Protein AF-A0AAP6CZP0-F1 (afdb_monomer)

Sequence (180 aa):
NKLAPKGRVEDIRLAMNGGLDTLRYSADLDELAMTQWELLPGFQHVQGSVAGDLKQAKAKVTVIDDVFPYGDVFQAPLNIKQGEVDIIWQQDEAGWRLWSDKVTAATPDLQVLGAFRLDFPKEQSPFLSFYAEADLYNAGETWRYLPTLALGQDLTDYLSTAIQGGKVNTAKLLWYGELG

Solvent-accessible surface area (backbone atoms only — not comparable to full-atom values): 9119 Å² total; per-residue (Å²): 138,78,92,66,73,48,61,47,78,40,80,74,44,79,48,66,69,95,45,75,93,51,32,35,42,33,34,33,36,38,55,29,26,31,68,57,48,88,85,42,51,14,39,56,46,35,30,35,39,39,40,36,44,89,46,39,35,41,33,42,41,39,37,56,66,38,57,31,38,30,64,77,42,24,81,41,61,46,57,34,53,34,36,41,34,49,38,40,38,41,49,60,95,63,29,37,37,38,34,23,89,46,36,40,41,31,38,95,37,36,38,38,45,28,32,40,36,41,39,38,43,66,100,50,57,38,34,39,40,36,41,34,40,29,37,26,73,34,34,44,55,47,45,46,76,41,48,31,77,81,62,35,65,72,56,41,53,49,51,41,64,69,40,72,56,52,68,41,84,62,46,78,47,77,46,79,46,68,79,104

Mean predicted aligned error: 3.47 Å

Secondary structure (DSSP, 8-state):
-----EEEEEEEEEE-SSSGGG-EEEEEEEEEEE--BTTBPPEEEEEEEEEEESSEEEEEEEEEEEEE--GGGBSS-EEEEEEEEEEEEEE-SSEEEEEEEEEEEE-SSEEEEEEEEEEEETTS--EEEEEEEEEES-GGGGGGG-BHHHH-HHHHHHHHHH--S--EEEEEEEEEEE--

Foldseek 3Di:
DDWDKDFDKAPWDWDDDPDLQRIKIKIWTFQIFTPADDQFWTKGGKTWMKIDGPFKIKIKIKGAFIWTHRDLQAPGTFTWRIKIWIKMKGDDPQFIKIWTPWIWTDGPFKTKIWIKIWTDGPPDFIWIWIKMWMKTPWQLCVLRVHRCLQCPDVRSVCSNVVRRTDIDHTDMDTDTGGPD

Nearest PDB structures (foldseek):
  6jsd-assembly1_B  TM=2.533E-01  e=1.049E+00  Corynebacterium glutamicum ATCC 13032
  7tt1-assembly1_A  TM=2.238E-01  e=5.181E+00  Escherichia coli
  5ldv-assembly1_A  TM=2.494E-01  e=5.181E+00  Campylobacter jejuni

Radius of gyration: 18.02 Å; Cα contacts (8 Å, |Δi|>4): 463; chains: 1; bounding box: 42×36×52 Å

pLDDT: mean 96.21, std 4.12, range [62.56, 98.81]

Structure (mmCIF, N/CA/C/O backbone):
data_AF-A0AAP6CZP0-F1
#
_entry.id   AF-A0AAP6CZP0-F1
#
loop_
_atom_site.group_PDB
_atom_site.id
_atom_site.type_symbol
_atom_site.label_atom_id
_atom_site.label_alt_id
_atom_site.label_comp_id
_atom_site.label_asym_id
_atom_site.label_entity_id
_atom_site.label_seq_id
_atom_site.pdbx_PDB_ins_code
_atom_site.Cartn_x
_atom_site.Cartn_y
_atom_site.Cartn_z
_atom_site.occupancy
_atom_site.B_iso_or_equiv
_atom_site.auth_seq_id
_atom_site.auth_comp_id
_atom_site.auth_asym_id
_atom_site.auth_atom_id
_atom_site.pdbx_PDB_model_num
ATOM 1 N N . ASN A 1 1 ? 18.518 -0.603 8.265 1.00 62.56 1 ASN A N 1
ATOM 2 C CA . ASN A 1 1 ? 17.987 -1.931 7.873 1.00 62.56 1 ASN A CA 1
ATOM 3 C C . ASN A 1 1 ? 18.138 -2.125 6.373 1.00 62.56 1 ASN A C 1
ATOM 5 O O . ASN A 1 1 ? 18.034 -1.141 5.655 1.00 62.56 1 ASN A O 1
ATOM 9 N N . LYS A 1 2 ? 18.444 -3.341 5.900 1.00 81.38 2 LYS A N 1
ATOM 10 C CA . LYS A 1 2 ? 18.493 -3.659 4.460 1.00 81.38 2 LYS A CA 1
ATOM 11 C C . LYS A 1 2 ? 17.184 -4.324 4.045 1.00 81.38 2 LYS A C 1
ATOM 13 O O . LYS A 1 2 ? 16.706 -5.195 4.765 1.00 81.38 2 LYS A O 1
ATOM 18 N N . LEU A 1 3 ? 16.658 -3.933 2.890 1.00 86.19 3 LEU A N 1
ATOM 19 C CA . LEU A 1 3 ? 15.522 -4.586 2.250 1.00 86.19 3 LEU A CA 1
ATOM 20 C C . LEU A 1 3 ? 15.894 -6.039 1.900 1.00 86.19 3 LEU A C 1
ATOM 22 O O . LEU A 1 3 ? 16.928 -6.274 1.272 1.00 86.19 3 LEU A O 1
ATOM 26 N N . ALA A 1 4 ? 15.090 -7.007 2.344 1.00 88.44 4 ALA A N 1
ATOM 27 C CA . ALA A 1 4 ? 15.376 -8.438 2.194 1.00 88.44 4 ALA A CA 1
ATOM 28 C C . ALA A 1 4 ? 14.098 -9.243 1.878 1.00 88.44 4 ALA A C 1
ATOM 30 O O . ALA A 1 4 ? 13.633 -10.008 2.729 1.00 88.44 4 ALA A O 1
ATOM 31 N N . PRO A 1 5 ? 13.507 -9.061 0.682 1.00 93.06 5 PRO A N 1
ATOM 32 C CA . PRO A 1 5 ? 12.342 -9.821 0.268 1.00 93.06 5 PRO A CA 1
ATOM 33 C C . PRO A 1 5 ? 12.727 -11.284 0.022 1.00 93.06 5 PRO A C 1
ATOM 35 O O . PRO A 1 5 ? 13.857 -11.603 -0.359 1.00 93.06 5 PRO A O 1
ATOM 38 N N . LYS A 1 6 ? 11.771 -12.175 0.244 1.00 96.44 6 LYS A N 1
ATOM 39 C CA . LYS A 1 6 ? 11.843 -13.610 -0.032 1.00 96.44 6 LYS A CA 1
ATOM 40 C C . LYS A 1 6 ? 10.592 -14.011 -0.803 1.00 96.44 6 LYS A C 1
ATOM 42 O O . LYS A 1 6 ? 9.625 -13.263 -0.807 1.00 96.44 6 LYS A O 1
ATOM 47 N N . GLY A 1 7 ? 10.626 -15.173 -1.436 1.00 96.38 7 GLY A N 1
ATOM 48 C CA . GLY A 1 7 ? 9.510 -15.709 -2.210 1.00 96.38 7 GLY A CA 1
ATOM 49 C C . GLY A 1 7 ? 10.005 -16.365 -3.487 1.00 96.38 7 GLY A C 1
ATOM 50 O O . GLY A 1 7 ? 11.210 -16.590 -3.655 1.00 96.38 7 GLY A O 1
ATOM 51 N N . ARG A 1 8 ? 9.073 -16.679 -4.379 1.00 97.88 8 ARG A N 1
ATOM 52 C CA . ARG A 1 8 ? 9.352 -17.230 -5.702 1.00 97.88 8 ARG A CA 1
ATOM 53 C C . ARG A 1 8 ? 9.080 -16.182 -6.771 1.00 97.88 8 ARG A C 1
ATOM 55 O O . ARG A 1 8 ? 8.158 -15.379 -6.663 1.00 97.88 8 ARG A O 1
ATOM 62 N N . VAL A 1 9 ? 9.917 -16.208 -7.800 1.00 97.56 9 VAL A N 1
ATOM 63 C CA . VAL A 1 9 ? 9.701 -15.458 -9.034 1.00 97.56 9 VAL A CA 1
ATOM 64 C C . VAL A 1 9 ? 9.567 -16.483 -10.146 1.00 97.56 9 VAL A C 1
ATOM 66 O O . VAL A 1 9 ? 10.466 -17.303 -10.345 1.00 97.56 9 VAL A O 1
ATOM 69 N N . GLU A 1 10 ? 8.443 -16.444 -10.841 1.00 97.88 10 GLU A N 1
ATOM 70 C CA . GLU A 1 10 ? 8.043 -17.413 -11.855 1.00 97.88 10 GLU A CA 1
ATOM 71 C C . GLU A 1 10 ? 7.729 -16.690 -13.173 1.00 97.88 10 GLU A C 1
ATOM 73 O O . GLU A 1 10 ? 7.682 -15.459 -13.229 1.00 97.88 10 GLU A O 1
ATOM 78 N N . ASP A 1 11 ? 7.615 -17.449 -14.266 1.00 97.81 11 ASP A N 1
ATOM 79 C CA . ASP A 1 11 ? 7.236 -16.938 -15.593 1.00 97.81 11 ASP A CA 1
ATOM 80 C C . ASP A 1 11 ? 7.990 -15.674 -16.058 1.00 97.81 11 ASP A C 1
ATOM 82 O O . ASP A 1 11 ? 7.453 -14.785 -16.729 1.00 97.81 11 ASP A O 1
ATOM 86 N N . ILE A 1 12 ? 9.286 -15.616 -15.739 1.00 98.25 12 ILE A N 1
ATOM 87 C CA . ILE A 1 12 ? 10.159 -14.492 -16.084 1.00 98.25 12 ILE A CA 1
ATOM 88 C C . ILE A 1 12 ? 10.344 -14.427 -17.602 1.00 98.25 12 ILE A C 1
ATOM 90 O O . ILE A 1 12 ? 10.864 -15.353 -18.229 1.00 98.25 12 ILE A O 1
ATOM 94 N N . ARG A 1 13 ? 9.979 -13.292 -18.198 1.00 98.44 13 ARG A N 1
ATOM 95 C CA . ARG A 1 13 ? 10.173 -12.999 -19.623 1.00 98.44 13 ARG A CA 1
ATOM 96 C C . ARG A 1 13 ? 10.948 -11.707 -19.775 1.00 98.44 13 ARG A C 1
ATOM 98 O O . ARG A 1 13 ? 10.621 -10.706 -19.146 1.00 98.44 13 ARG A O 1
ATOM 105 N N . LEU A 1 14 ? 11.946 -11.730 -20.651 1.00 97.50 14 LEU A N 1
ATOM 106 C CA . LEU A 1 14 ? 12.770 -10.577 -20.993 1.00 97.50 14 LEU A CA 1
ATOM 107 C C . LEU A 1 14 ? 12.858 -10.476 -22.514 1.00 97.50 14 LEU A C 1
ATOM 109 O O . LEU A 1 14 ? 13.150 -11.463 -23.187 1.00 97.50 14 LEU A O 1
ATOM 113 N N . ALA A 1 15 ? 12.621 -9.283 -23.048 1.00 97.69 15 ALA A N 1
ATOM 114 C CA . ALA A 1 15 ? 12.812 -8.977 -24.458 1.00 97.69 15 ALA A CA 1
ATOM 115 C C . ALA A 1 15 ? 13.586 -7.665 -24.589 1.00 97.69 15 ALA A C 1
ATOM 117 O O . ALA A 1 15 ? 13.273 -6.683 -23.923 1.00 97.69 15 ALA A O 1
ATOM 118 N N . MET A 1 16 ? 14.608 -7.653 -25.439 1.00 97.12 16 MET A N 1
ATOM 119 C CA . MET A 1 16 ? 15.461 -6.491 -25.673 1.00 97.12 16 MET A CA 1
ATOM 120 C C . MET A 1 16 ? 15.996 -6.557 -27.101 1.00 97.12 16 MET A C 1
ATOM 122 O O . MET A 1 16 ? 16.478 -7.604 -27.530 1.00 97.12 16 MET A O 1
ATOM 126 N N . ASN A 1 17 ? 15.929 -5.442 -27.823 1.00 94.12 17 ASN A N 1
ATOM 127 C CA . ASN A 1 17 ? 16.381 -5.324 -29.204 1.00 94.12 17 ASN A CA 1
ATOM 128 C C . ASN A 1 17 ? 17.443 -4.225 -29.301 1.00 94.12 17 ASN A C 1
ATOM 130 O O . ASN A 1 17 ? 17.136 -3.043 -29.430 1.00 94.12 17 ASN A O 1
ATOM 134 N N . GLY A 1 18 ? 18.713 -4.624 -29.249 1.00 92.25 18 GLY A N 1
ATOM 135 C CA . GLY A 1 18 ? 19.847 -3.703 -29.318 1.00 92.25 18 GLY A CA 1
ATOM 136 C C . GLY A 1 18 ? 20.237 -3.141 -27.951 1.00 92.25 18 GLY A C 1
ATOM 137 O O . GLY A 1 18 ? 21.233 -3.588 -27.389 1.00 92.25 18 GLY A O 1
ATOM 138 N N . GLY A 1 19 ? 19.476 -2.171 -27.432 1.00 93.19 19 GLY A N 1
ATOM 139 C CA . GLY A 1 19 ? 19.818 -1.403 -26.225 1.00 93.19 19 GLY A CA 1
ATOM 140 C C . GLY A 1 19 ? 18.861 -1.592 -25.043 1.00 93.19 19 GLY A C 1
ATOM 141 O O . GLY A 1 19 ? 17.721 -2.029 -25.210 1.00 93.19 19 GLY A O 1
ATOM 142 N N . LEU A 1 20 ? 19.327 -1.236 -23.836 1.00 93.50 20 LEU A N 1
ATOM 143 C CA . LEU A 1 20 ? 18.547 -1.309 -22.588 1.00 93.50 20 LEU A CA 1
ATOM 144 C C . LEU A 1 20 ? 17.262 -0.472 -22.634 1.00 93.50 20 LEU A C 1
ATOM 146 O O . LEU A 1 20 ? 16.269 -0.836 -22.016 1.00 93.50 20 LEU A O 1
ATOM 150 N N . ASP A 1 21 ? 17.254 0.617 -23.396 1.00 94.44 21 ASP A N 1
ATOM 151 C CA . ASP A 1 21 ? 16.090 1.470 -23.647 1.00 94.44 21 ASP A CA 1
ATOM 152 C C . ASP A 1 21 ? 14.911 0.722 -24.293 1.00 94.44 21 ASP A C 1
ATOM 154 O O . ASP A 1 21 ? 13.762 1.138 -24.148 1.00 94.44 21 ASP A O 1
ATOM 158 N N . THR A 1 22 ? 15.180 -0.413 -24.944 1.00 96.62 22 THR A N 1
ATOM 159 C CA . THR A 1 22 ? 14.163 -1.295 -25.537 1.00 96.62 22 THR A CA 1
ATOM 160 C C . THR A 1 22 ? 13.729 -2.444 -24.625 1.00 96.62 22 THR A C 1
ATOM 162 O O . THR A 1 22 ? 12.886 -3.247 -25.028 1.00 96.62 22 THR A O 1
ATOM 165 N N . LEU A 1 23 ? 14.293 -2.548 -23.413 1.00 97.69 23 LEU A N 1
ATOM 166 C CA . LEU A 1 23 ? 13.987 -3.627 -22.480 1.00 97.69 23 LEU A CA 1
ATOM 167 C C . LEU A 1 23 ? 12.488 -3.658 -22.167 1.00 97.69 23 LEU A C 1
ATOM 169 O O . LEU A 1 23 ? 11.879 -2.650 -21.804 1.00 97.69 23 LEU A O 1
ATOM 173 N N . ARG A 1 24 ? 11.915 -4.852 -22.274 1.00 98.31 24 ARG A N 1
ATOM 174 C CA . ARG A 1 24 ? 10.590 -5.223 -21.787 1.00 98.31 24 ARG A CA 1
ATOM 175 C C . ARG A 1 24 ? 10.736 -6.422 -20.871 1.00 98.31 24 ARG A C 1
ATOM 177 O O . ARG A 1 24 ? 11.500 -7.340 -21.177 1.00 98.31 24 ARG A O 1
ATOM 184 N N . TYR A 1 25 ? 9.989 -6.427 -19.778 1.00 98.44 25 TYR A N 1
ATOM 185 C CA . TYR A 1 25 ? 9.996 -7.528 -18.829 1.00 98.44 25 TYR A CA 1
ATOM 186 C C . TYR A 1 25 ? 8.594 -7.870 -18.345 1.00 98.44 25 TYR A C 1
ATOM 188 O O . TYR A 1 25 ? 7.705 -7.017 -18.307 1.00 98.44 25 TYR A O 1
ATOM 196 N N . SER A 1 26 ? 8.423 -9.123 -17.939 1.00 98.81 26 SER A N 1
ATOM 197 C CA . SER A 1 26 ? 7.333 -9.548 -17.071 1.00 98.81 26 SER A CA 1
ATOM 198 C C . SER A 1 26 ? 7.795 -10.661 -16.140 1.00 98.81 26 SER A C 1
ATOM 200 O O . SER A 1 26 ? 8.705 -11.411 -16.493 1.00 98.81 26 SER A O 1
ATOM 202 N N . ALA A 1 27 ? 7.166 -10.777 -14.981 1.00 98.62 27 ALA A N 1
ATOM 203 C CA . ALA A 1 27 ? 7.360 -11.883 -14.056 1.00 98.62 27 ALA A CA 1
ATOM 204 C C . ALA A 1 27 ? 6.128 -12.036 -13.164 1.00 98.62 27 ALA A C 1
ATOM 206 O O . ALA A 1 27 ? 5.458 -11.042 -12.864 1.00 98.62 27 ALA A O 1
ATOM 207 N N . ASP A 1 28 ? 5.899 -13.257 -12.705 1.00 98.62 28 ASP A N 1
ATOM 208 C CA . ASP A 1 28 ? 4.944 -13.562 -11.652 1.00 98.62 28 ASP A CA 1
ATOM 209 C C . ASP A 1 28 ? 5.689 -13.744 -10.327 1.00 98.62 28 ASP A C 1
ATOM 211 O O . ASP A 1 28 ? 6.853 -14.150 -10.277 1.00 98.62 28 ASP A O 1
ATOM 215 N N . LEU A 1 29 ? 5.034 -13.346 -9.246 1.00 97.94 29 LEU A N 1
ATOM 216 C CA . LEU A 1 29 ? 5.580 -13.293 -7.901 1.00 97.94 29 LEU A CA 1
ATOM 217 C C . LEU A 1 29 ? 4.666 -14.104 -6.996 1.00 97.94 29 LEU A C 1
ATOM 219 O O . LEU A 1 29 ? 3.465 -13.842 -6.943 1.00 97.94 29 LEU A O 1
ATOM 223 N N . ASP A 1 30 ? 5.238 -15.056 -6.275 1.00 97.69 30 ASP A N 1
ATOM 224 C CA . ASP A 1 30 ? 4.470 -16.001 -5.475 1.00 97.69 30 ASP A CA 1
ATOM 225 C C . ASP A 1 30 ? 5.090 -16.184 -4.089 1.00 97.69 30 ASP A C 1
ATOM 227 O O . ASP A 1 30 ? 6.318 -16.231 -3.947 1.00 97.69 30 ASP A O 1
ATOM 231 N N . GLU A 1 31 ? 4.239 -16.266 -3.064 1.00 96.56 31 GLU A N 1
ATOM 232 C CA . GLU A 1 31 ? 4.637 -16.334 -1.647 1.00 96.56 31 GLU A CA 1
ATOM 233 C C . GLU A 1 31 ? 5.713 -15.291 -1.282 1.00 96.56 31 GLU A C 1
ATOM 235 O O . GLU A 1 31 ? 6.743 -15.601 -0.669 1.00 96.56 31 GLU A O 1
ATOM 240 N N . LEU A 1 32 ? 5.523 -14.043 -1.726 1.00 97.38 32 LEU A N 1
ATOM 241 C CA . LEU A 1 32 ? 6.405 -12.954 -1.348 1.00 97.38 32 LEU A CA 1
ATOM 242 C C . LEU A 1 32 ? 6.259 -12.668 0.139 1.00 97.38 32 LEU A C 1
ATOM 244 O O . LEU A 1 32 ? 5.165 -12.414 0.641 1.00 97.38 32 LEU A O 1
ATOM 248 N N . ALA A 1 33 ? 7.405 -12.590 0.799 1.00 97.38 33 ALA A N 1
ATOM 249 C CA . ALA A 1 33 ? 7.531 -12.244 2.195 1.00 97.38 33 ALA A CA 1
ATOM 250 C C . ALA A 1 33 ? 8.582 -11.153 2.377 1.00 97.38 33 ALA A C 1
ATOM 252 O O . ALA A 1 33 ? 9.648 -11.164 1.757 1.00 97.38 33 ALA A O 1
ATOM 253 N N . MET A 1 34 ? 8.311 -10.226 3.281 1.00 96.19 34 MET A N 1
ATOM 254 C CA . MET A 1 34 ? 9.212 -9.139 3.617 1.00 96.19 34 MET A CA 1
ATOM 255 C C . MET A 1 34 ? 9.056 -8.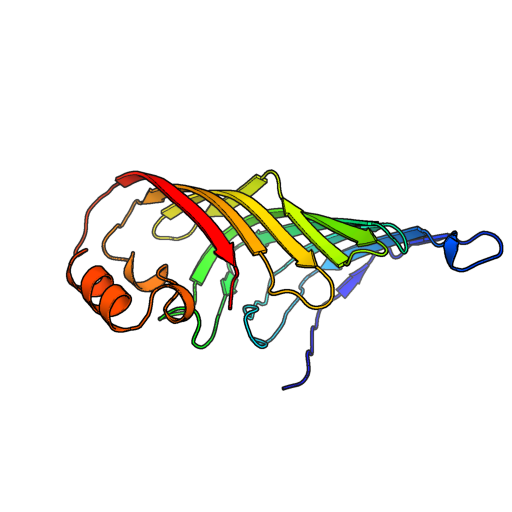793 5.092 1.00 96.19 34 MET A C 1
ATOM 257 O O . MET A 1 34 ? 7.954 -8.773 5.633 1.00 96.19 34 MET A O 1
ATOM 261 N N . THR A 1 35 ? 10.166 -8.517 5.768 1.00 95.25 35 THR A N 1
ATOM 262 C CA . THR A 1 35 ? 10.111 -7.868 7.081 1.00 95.25 35 THR A CA 1
ATOM 263 C C . THR A 1 35 ? 9.855 -6.382 6.891 1.00 95.25 35 THR A C 1
ATOM 265 O O . THR A 1 35 ? 10.385 -5.804 5.946 1.00 95.25 35 THR A O 1
ATOM 268 N N . GLN A 1 36 ? 9.129 -5.765 7.821 1.00 94.81 36 GLN A N 1
ATOM 269 C CA . GLN A 1 36 ? 8.892 -4.322 7.843 1.00 94.81 36 GLN A CA 1
ATOM 270 C C . GLN A 1 36 ? 10.172 -3.534 7.516 1.00 94.81 36 GLN A C 1
ATOM 272 O O . GLN A 1 36 ? 11.247 -3.808 8.065 1.00 94.81 36 GLN A O 1
ATOM 277 N N . TRP A 1 37 ? 10.058 -2.590 6.582 1.00 93.50 37 TRP A N 1
ATOM 278 C CA . TRP A 1 37 ? 11.174 -1.766 6.134 1.00 93.50 37 TRP A CA 1
ATOM 279 C C . TRP A 1 37 ? 10.732 -0.314 5.954 1.00 93.50 37 TRP A C 1
ATOM 281 O O . TRP A 1 37 ? 9.911 -0.008 5.095 1.00 93.50 37 TRP A O 1
ATOM 291 N N . GLU A 1 38 ? 11.304 0.577 6.766 1.00 90.94 38 GLU A N 1
ATOM 292 C CA . GLU A 1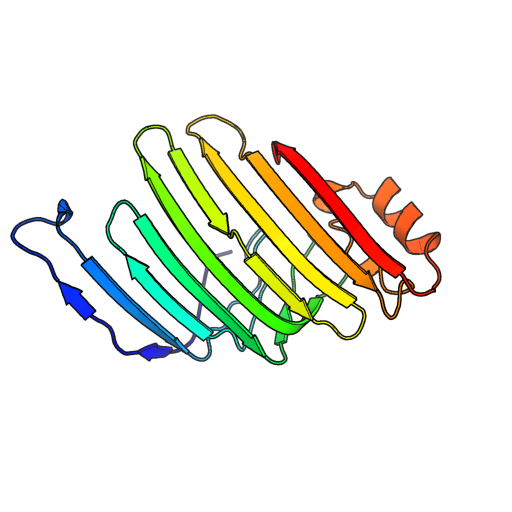 38 ? 11.006 2.017 6.771 1.00 90.94 38 GLU A CA 1
ATOM 293 C C . GLU A 1 38 ? 9.513 2.313 6.964 1.00 90.94 38 GLU A C 1
ATOM 295 O O . GLU A 1 38 ? 9.008 2.106 8.061 1.00 90.94 38 GLU A O 1
ATOM 300 N N . LEU A 1 39 ? 8.811 2.785 5.933 1.00 89.69 39 LEU A N 1
ATOM 301 C CA . LEU A 1 39 ? 7.365 3.041 5.970 1.00 89.69 39 LEU A CA 1
ATOM 302 C C . LEU A 1 39 ? 6.548 1.904 5.337 1.00 89.69 39 LEU A C 1
ATOM 304 O O . LEU A 1 39 ? 5.318 1.931 5.370 1.00 89.69 39 LEU A O 1
ATOM 308 N N . LEU A 1 40 ? 7.214 0.908 4.744 1.00 91.94 40 LEU A N 1
ATOM 309 C CA . LEU A 1 40 ? 6.561 -0.236 4.121 1.00 91.94 40 LEU A CA 1
ATOM 310 C C . LEU A 1 40 ? 6.286 -1.333 5.153 1.00 91.94 40 LEU A C 1
ATOM 312 O O . LEU A 1 40 ? 7.128 -1.595 6.028 1.00 91.94 40 LEU A O 1
ATOM 316 N N . PRO A 1 41 ? 5.127 -2.005 5.044 1.00 95.50 41 PRO A N 1
ATOM 317 C CA . PRO A 1 41 ? 4.791 -3.078 5.953 1.00 95.50 41 PRO A CA 1
ATOM 318 C C . PRO A 1 41 ? 5.662 -4.300 5.704 1.00 95.50 41 PRO A C 1
ATOM 320 O O . PRO A 1 41 ? 6.159 -4.525 4.600 1.00 95.50 41 PRO A O 1
ATOM 323 N N . GLY A 1 42 ? 5.796 -5.133 6.728 1.00 97.06 42 GLY A N 1
ATOM 324 C CA . GLY A 1 42 ? 6.086 -6.537 6.493 1.00 97.06 42 GLY A CA 1
ATOM 325 C C . GLY A 1 42 ? 4.856 -7.259 5.946 1.00 97.06 42 GLY A C 1
ATOM 326 O O . GLY A 1 42 ? 3.742 -6.760 6.048 1.00 97.06 42 GLY A O 1
ATOM 327 N N . PHE A 1 43 ? 5.066 -8.434 5.377 1.00 97.25 43 PHE A N 1
ATOM 328 C CA . PHE A 1 43 ? 4.024 -9.333 4.874 1.00 97.25 43 PHE A CA 1
ATOM 329 C C . PHE A 1 43 ? 4.645 -10.712 4.635 1.00 97.25 43 PHE A C 1
ATOM 331 O O . PHE A 1 43 ? 5.875 -10.822 4.614 1.00 97.25 43 PHE A O 1
ATOM 338 N N . GLN A 1 44 ? 3.845 -11.762 4.486 1.00 97.12 44 GLN A N 1
ATOM 339 C CA . GLN A 1 44 ? 4.329 -13.136 4.296 1.00 97.12 44 GLN A CA 1
ATOM 340 C C . GLN A 1 44 ? 3.721 -13.842 3.081 1.00 97.12 44 GLN A C 1
ATOM 342 O O . GLN A 1 44 ? 4.385 -14.702 2.509 1.00 97.12 44 GLN A O 1
ATOM 347 N N . HIS A 1 45 ? 2.499 -13.477 2.692 1.00 96.06 45 HIS A N 1
ATOM 348 C CA . HIS A 1 45 ? 1.684 -14.201 1.715 1.00 96.06 45 HIS A CA 1
ATOM 349 C C . HIS A 1 45 ? 1.174 -13.260 0.621 1.00 96.06 45 HIS A C 1
ATOM 351 O O . HIS A 1 45 ? -0.008 -13.234 0.268 1.00 96.06 45 HIS A O 1
ATOM 357 N N . VAL A 1 46 ? 2.081 -12.436 0.094 1.00 97.81 46 VAL A N 1
ATOM 358 C CA . VAL A 1 46 ? 1.776 -11.530 -1.014 1.00 97.81 46 VAL A CA 1
ATOM 359 C C . VAL A 1 46 ? 2.134 -12.201 -2.330 1.00 97.81 46 VAL A C 1
ATOM 361 O O . VAL A 1 46 ? 3.217 -12.747 -2.498 1.00 97.81 46 VAL A O 1
ATOM 364 N N . GLN A 1 47 ? 1.242 -12.109 -3.302 1.00 98.38 47 GLN A N 1
ATOM 365 C CA . GLN A 1 47 ? 1.467 -12.634 -4.644 1.00 98.38 47 GLN A CA 1
ATOM 366 C C . GLN A 1 47 ? 1.082 -11.579 -5.679 1.00 98.38 47 GLN A C 1
ATOM 368 O O . GLN A 1 47 ? 0.353 -10.625 -5.385 1.00 98.38 47 GLN A O 1
ATOM 373 N N . GLY A 1 48 ? 1.556 -11.733 -6.906 1.00 98.06 48 GLY A N 1
ATOM 374 C CA . GLY A 1 48 ? 1.282 -10.749 -7.932 1.00 98.06 48 GLY A CA 1
ATOM 375 C C . GLY A 1 48 ? 1.951 -11.019 -9.262 1.00 98.06 48 GLY A C 1
ATOM 376 O O . GLY A 1 48 ? 2.569 -12.050 -9.485 1.00 98.06 48 GLY A O 1
ATOM 377 N N . SER A 1 49 ? 1.833 -10.042 -10.146 1.00 98.69 49 SER A N 1
ATOM 378 C CA . SER A 1 49 ? 2.526 -10.020 -11.430 1.00 98.69 49 SER A CA 1
ATOM 379 C C . SER A 1 49 ? 3.068 -8.625 -11.666 1.00 98.69 49 SER A C 1
ATOM 381 O O . SER A 1 49 ? 2.471 -7.641 -11.224 1.00 98.69 49 SER A O 1
ATOM 383 N N . VAL A 1 50 ? 4.180 -8.525 -12.378 1.00 98.56 50 VAL A N 1
ATOM 384 C CA . VAL A 1 50 ? 4.753 -7.253 -12.808 1.00 98.56 50 VAL A CA 1
ATOM 385 C C . VAL A 1 50 ? 5.077 -7.326 -14.290 1.00 98.56 50 VAL A C 1
ATOM 387 O O . VAL A 1 50 ? 5.574 -8.338 -14.775 1.00 98.56 50 VAL A O 1
ATOM 390 N N . ALA A 1 51 ? 4.794 -6.257 -15.027 1.00 98.81 51 ALA A N 1
ATOM 391 C CA . ALA A 1 51 ? 5.203 -6.125 -16.418 1.00 98.81 51 ALA A CA 1
ATOM 392 C C . ALA A 1 51 ? 5.489 -4.667 -16.761 1.00 98.81 51 ALA A C 1
ATOM 394 O O . ALA A 1 51 ? 4.757 -3.771 -16.337 1.00 98.81 51 ALA A O 1
ATOM 395 N N . GLY A 1 52 ? 6.525 -4.419 -17.553 1.00 98.44 52 GLY A N 1
ATOM 396 C CA . GLY A 1 52 ? 6.925 -3.055 -17.852 1.00 98.44 52 GLY A CA 1
ATOM 397 C C . GLY A 1 52 ? 8.172 -2.927 -18.704 1.00 98.44 52 GLY A C 1
ATOM 398 O O . GLY A 1 52 ? 8.617 -3.859 -19.379 1.00 98.44 52 GLY A O 1
ATOM 399 N N . ASP A 1 53 ? 8.714 -1.723 -18.656 1.00 97.88 53 ASP A N 1
ATOM 400 C CA . ASP A 1 53 ? 9.973 -1.313 -19.239 1.00 97.88 53 ASP A CA 1
ATOM 401 C C . ASP A 1 53 ? 10.745 -0.396 -18.283 1.00 97.88 53 ASP A C 1
ATOM 403 O O . ASP A 1 53 ? 10.440 -0.311 -17.091 1.00 97.88 53 ASP A O 1
ATOM 407 N N . LEU A 1 54 ? 11.786 0.267 -18.790 1.00 95.94 54 LEU A N 1
ATOM 408 C CA . LEU A 1 54 ? 12.597 1.170 -17.979 1.00 95.94 54 LEU A CA 1
ATOM 409 C C . LEU A 1 54 ? 11.863 2.437 -17.523 1.00 95.94 54 LEU A C 1
ATOM 411 O O . LEU A 1 54 ? 12.329 3.071 -16.587 1.00 95.94 54 LEU A O 1
ATOM 415 N N . LYS A 1 55 ? 10.772 2.851 -18.167 1.00 97.19 55 LYS A N 1
ATOM 416 C CA . LYS A 1 55 ? 10.059 4.104 -17.872 1.00 97.19 55 LYS A CA 1
ATOM 417 C C . LYS A 1 55 ? 8.721 3.879 -17.182 1.00 97.19 55 LYS A C 1
ATOM 419 O O . LYS A 1 55 ? 8.258 4.779 -16.486 1.00 97.19 55 LYS A O 1
ATOM 424 N N . GLN A 1 56 ? 8.097 2.723 -17.380 1.00 98.25 56 GLN A N 1
ATOM 425 C CA . GLN A 1 56 ? 6.782 2.417 -16.839 1.00 98.25 56 GLN A CA 1
ATOM 426 C C . GLN A 1 56 ? 6.640 0.933 -16.508 1.00 98.25 56 GLN A C 1
ATOM 428 O O . GLN A 1 56 ? 7.070 0.066 -17.266 1.00 98.25 56 GLN A O 1
ATOM 433 N N . ALA A 1 57 ? 5.956 0.636 -15.409 1.00 98.56 57 ALA A N 1
ATOM 434 C CA . ALA A 1 57 ? 5.582 -0.717 -15.032 1.00 98.56 57 ALA A CA 1
ATOM 435 C C . ALA A 1 57 ? 4.151 -0.749 -14.502 1.00 98.56 57 ALA A C 1
ATOM 437 O O . ALA A 1 57 ? 3.686 0.212 -13.889 1.00 98.56 57 ALA A O 1
ATOM 438 N N . LYS A 1 58 ? 3.467 -1.872 -14.709 1.00 98.62 58 LYS A N 1
ATOM 439 C CA . LYS A 1 58 ? 2.264 -2.225 -13.963 1.00 98.62 58 LYS A CA 1
ATOM 440 C C . LYS A 1 58 ? 2.585 -3.393 -13.044 1.00 98.62 58 LYS A C 1
ATOM 442 O O . LYS A 1 58 ? 3.268 -4.329 -13.463 1.00 98.62 58 LYS A O 1
ATOM 447 N N . ALA A 1 59 ? 2.045 -3.363 -11.840 1.00 98.50 59 ALA A N 1
ATOM 448 C CA . ALA A 1 59 ? 2.042 -4.490 -10.933 1.00 98.50 59 ALA A CA 1
ATOM 449 C C . ALA A 1 59 ? 0.607 -4.773 -10.500 1.00 98.50 59 ALA A C 1
ATOM 451 O O . ALA A 1 59 ? -0.113 -3.854 -10.124 1.00 98.50 59 ALA A O 1
ATOM 452 N N . LYS A 1 60 ? 0.201 -6.036 -10.542 1.00 98.50 60 LYS A N 1
ATOM 453 C CA . LYS A 1 60 ? -1.000 -6.499 -9.852 1.00 98.50 60 LYS A CA 1
ATOM 454 C C . LYS A 1 60 ? -0.552 -7.204 -8.590 1.00 98.50 60 LYS A C 1
ATOM 456 O O . LYS A 1 60 ? 0.277 -8.103 -8.683 1.00 98.50 60 LYS A O 1
ATOM 461 N N . VAL A 1 61 ? -1.095 -6.817 -7.446 1.00 98.25 61 VAL A N 1
ATOM 462 C CA . VAL A 1 61 ? -0.763 -7.408 -6.150 1.00 98.25 61 VAL A CA 1
ATOM 463 C C . VAL A 1 61 ? -2.043 -7.887 -5.491 1.00 98.25 61 VAL A C 1
ATOM 465 O O . VAL A 1 61 ? -3.039 -7.165 -5.448 1.00 98.25 61 VAL A O 1
ATOM 468 N N . THR A 1 62 ? -2.009 -9.105 -4.970 1.00 98.50 62 THR A N 1
ATOM 469 C CA . THR A 1 62 ? -3.098 -9.694 -4.198 1.00 98.50 62 THR A CA 1
ATOM 470 C C . THR A 1 62 ? -2.562 -10.301 -2.916 1.00 98.50 62 THR A C 1
ATOM 472 O O . THR A 1 62 ? -1.440 -10.804 -2.876 1.00 98.50 62 THR A O 1
ATOM 475 N N . VAL A 1 63 ? -3.390 -10.280 -1.883 1.00 98.19 63 VAL A N 1
ATOM 476 C CA . VAL A 1 63 ? -3.106 -10.891 -0.587 1.00 98.19 63 VAL A CA 1
ATOM 477 C C . VAL A 1 63 ? -4.369 -11.566 -0.076 1.00 98.19 63 VAL A C 1
ATOM 479 O O . VAL A 1 63 ? -5.472 -11.036 -0.240 1.00 98.19 63 VAL A O 1
ATOM 482 N N . ILE A 1 64 ? -4.208 -12.740 0.523 1.00 97.88 64 ILE A N 1
ATOM 483 C CA . ILE A 1 64 ? -5.270 -13.489 1.190 1.00 97.88 64 ILE A CA 1
ATOM 484 C C . ILE A 1 64 ? -4.718 -13.901 2.548 1.00 97.88 64 ILE A C 1
ATOM 486 O O . ILE A 1 64 ? -3.683 -14.553 2.596 1.00 97.88 64 ILE A O 1
ATOM 490 N N . ASP A 1 65 ? -5.424 -13.524 3.611 1.00 97.94 65 ASP A N 1
ATOM 491 C CA . ASP A 1 65 ? -5.120 -13.895 4.998 1.00 97.94 65 ASP A CA 1
ATOM 492 C C . ASP A 1 65 ? -3.652 -13.658 5.413 1.00 97.94 65 ASP A C 1
ATOM 494 O O . ASP A 1 65 ? -2.858 -14.584 5.562 1.00 97.94 65 ASP A O 1
ATOM 498 N N . ASP A 1 66 ? -3.285 -12.389 5.602 1.00 98.19 66 ASP A N 1
ATOM 499 C CA . ASP A 1 66 ? -1.937 -11.988 6.019 1.00 98.19 66 ASP A CA 1
ATOM 500 C C . ASP A 1 66 ? -1.985 -10.881 7.085 1.00 98.19 66 ASP A C 1
ATOM 502 O O . ASP A 1 66 ? -2.993 -10.195 7.280 1.00 98.19 66 ASP A O 1
ATOM 506 N N . VAL A 1 67 ? -0.872 -10.690 7.785 1.00 98.06 67 VAL A N 1
ATOM 507 C CA . VAL A 1 67 ? -0.704 -9.669 8.816 1.00 98.06 67 VAL A CA 1
ATOM 508 C C . VAL A 1 67 ? 0.401 -8.722 8.390 1.00 98.06 67 VAL A C 1
ATOM 510 O O . VAL A 1 67 ? 1.543 -9.129 8.195 1.00 98.06 67 VAL A O 1
ATOM 513 N N . PHE A 1 68 ? 0.065 -7.439 8.277 1.00 97.88 68 PHE A N 1
ATOM 514 C CA . PHE A 1 68 ? 0.974 -6.406 7.800 1.00 97.88 68 PHE A CA 1
ATOM 515 C C . PHE A 1 68 ? 1.519 -5.586 8.981 1.00 97.88 68 PHE A C 1
ATOM 517 O O . PHE A 1 68 ? 0.866 -4.633 9.422 1.00 97.88 68 PHE A O 1
ATOM 524 N N . PRO A 1 69 ? 2.690 -5.932 9.554 1.00 97.12 69 PRO A N 1
ATOM 525 C CA . PRO A 1 69 ? 3.341 -5.110 10.564 1.00 97.12 69 PRO A CA 1
ATOM 526 C C . PRO A 1 69 ? 3.948 -3.860 9.923 1.00 97.12 69 PRO A C 1
ATOM 528 O O . PRO A 1 69 ? 4.863 -3.952 9.111 1.00 97.12 69 PRO A O 1
ATOM 531 N N . TYR A 1 70 ? 3.477 -2.688 10.331 1.00 95.06 70 TYR A N 1
ATOM 532 C CA . TYR A 1 70 ? 3.913 -1.391 9.804 1.00 95.06 70 TYR A CA 1
ATOM 533 C C . TYR A 1 70 ? 4.916 -0.649 10.705 1.00 95.06 70 TYR A C 1
ATOM 535 O O . TYR A 1 70 ? 5.274 0.494 10.427 1.00 95.06 70 TYR A O 1
ATOM 543 N N . GLY A 1 71 ? 5.381 -1.286 11.783 1.00 92.25 71 GLY A N 1
ATOM 544 C CA . GLY A 1 71 ? 6.252 -0.633 12.760 1.00 92.25 71 GLY A CA 1
ATOM 545 C C . GLY A 1 71 ? 5.528 0.543 13.408 1.00 92.25 71 GLY A C 1
ATOM 546 O O . GLY A 1 71 ? 4.373 0.407 13.794 1.00 92.25 71 GLY A O 1
ATOM 547 N N . ASP A 1 72 ? 6.186 1.697 13.460 1.00 91.69 72 ASP A N 1
ATOM 548 C CA . ASP A 1 72 ? 5.675 2.883 14.157 1.00 91.69 72 ASP A CA 1
ATOM 549 C C . ASP A 1 72 ? 4.638 3.685 13.345 1.00 91.69 72 ASP A C 1
ATOM 551 O O . ASP A 1 72 ? 4.109 4.682 13.834 1.00 91.69 72 ASP A O 1
ATOM 555 N N . VAL A 1 73 ? 4.320 3.274 12.105 1.00 93.81 73 VAL A N 1
ATOM 556 C CA . VAL A 1 73 ? 3.298 3.961 11.289 1.00 93.81 73 VAL A CA 1
ATOM 557 C C . VAL A 1 73 ? 1.897 3.751 11.869 1.00 93.81 73 VAL A C 1
ATOM 559 O O . VAL A 1 73 ? 1.110 4.690 11.872 1.00 93.81 73 VAL A O 1
ATOM 562 N N . PHE A 1 74 ? 1.589 2.553 12.377 1.00 96.19 74 PHE A N 1
ATOM 563 C CA . PHE A 1 74 ? 0.296 2.215 12.983 1.00 96.19 74 PHE A CA 1
ATOM 564 C C . PHE A 1 74 ? 0.495 1.609 14.370 1.00 96.19 74 PHE A C 1
ATOM 566 O O . PHE A 1 74 ? 1.485 0.935 14.633 1.00 96.19 74 PHE A O 1
ATOM 573 N N . GLN A 1 75 ? -0.491 1.780 15.249 1.00 95.69 75 GLN A N 1
ATOM 574 C CA . GLN A 1 75 ? -0.424 1.295 16.634 1.00 95.69 75 GLN A CA 1
ATOM 575 C C . GLN A 1 75 ? -0.401 -0.240 16.762 1.00 95.69 75 GLN A C 1
ATOM 577 O O . GLN A 1 75 ? -0.021 -0.772 17.804 1.00 95.69 75 GLN A O 1
ATOM 582 N N . ALA A 1 76 ? -0.824 -0.966 15.725 1.00 97.00 76 ALA A N 1
ATOM 583 C CA . ALA A 1 76 ? -0.755 -2.420 15.663 1.00 97.00 76 ALA A CA 1
ATOM 584 C C . ALA A 1 76 ? -0.673 -2.909 14.206 1.00 97.00 76 ALA A C 1
ATOM 586 O O . ALA A 1 76 ? -1.050 -2.175 13.290 1.00 97.00 76 ALA A O 1
ATOM 587 N N . PRO A 1 77 ? -0.231 -4.160 13.970 1.00 97.38 77 PRO A N 1
ATOM 588 C CA . PRO A 1 77 ? -0.290 -4.763 12.644 1.00 97.38 77 PRO A CA 1
ATOM 589 C C . PRO A 1 77 ? -1.713 -4.773 12.075 1.00 97.38 77 PRO A C 1
ATOM 591 O O . PRO A 1 77 ? -2.697 -4.940 12.813 1.00 97.38 77 PRO A O 1
ATOM 594 N N . LEU A 1 78 ? -1.810 -4.617 10.755 1.00 97.88 78 LEU A N 1
ATOM 595 C CA . LEU A 1 78 ? -3.079 -4.647 10.035 1.00 97.88 78 LEU A CA 1
ATOM 596 C C . LEU A 1 78 ? -3.385 -6.083 9.607 1.00 97.88 78 LEU A C 1
ATOM 598 O O . LEU A 1 78 ? -2.592 -6.701 8.903 1.00 97.88 78 LEU A O 1
ATOM 602 N N . ASN A 1 79 ? -4.533 -6.611 10.028 1.00 97.69 79 ASN A N 1
ATOM 603 C CA . ASN A 1 79 ? -4.971 -7.955 9.653 1.00 97.69 79 ASN A CA 1
ATOM 604 C C . ASN A 1 79 ? -5.744 -7.882 8.334 1.00 97.69 79 ASN A C 1
ATOM 606 O O . ASN A 1 79 ? -6.845 -7.329 8.295 1.00 97.69 79 ASN A O 1
ATOM 610 N N . ILE A 1 80 ? -5.189 -8.441 7.266 1.00 98.31 80 ILE A N 1
ATOM 611 C CA . ILE A 1 80 ? -5.767 -8.396 5.927 1.00 98.31 80 ILE A CA 1
ATOM 612 C C . ILE A 1 80 ? -6.389 -9.753 5.613 1.00 98.31 80 ILE A C 1
ATOM 614 O O . ILE A 1 80 ? -5.688 -10.745 5.469 1.00 98.31 80 ILE A O 1
ATOM 618 N N . LYS A 1 81 ? -7.714 -9.804 5.462 1.00 98.38 81 LYS A N 1
ATOM 619 C CA . LYS A 1 81 ? -8.404 -11.012 4.979 1.00 98.38 81 LYS A CA 1
ATOM 620 C C . LYS A 1 81 ? -8.244 -11.169 3.477 1.00 98.38 81 LYS A C 1
ATOM 622 O O . LYS A 1 81 ? -8.027 -12.270 2.985 1.00 98.38 81 LYS A O 1
ATOM 627 N N . GLN A 1 82 ? -8.387 -10.063 2.757 1.00 98.50 82 GLN A N 1
ATOM 628 C CA . GLN A 1 82 ? -8.229 -10.017 1.314 1.00 98.50 82 GLN A CA 1
ATOM 629 C C . GLN A 1 82 ? -7.809 -8.614 0.897 1.00 98.50 82 GLN A C 1
ATOM 631 O O . GLN A 1 82 ? -8.357 -7.633 1.397 1.00 98.50 82 GLN A O 1
ATOM 636 N N . GLY A 1 83 ? -6.870 -8.513 -0.033 1.00 98.38 83 GLY A N 1
ATOM 637 C CA . GLY A 1 83 ? -6.461 -7.251 -0.629 1.00 98.38 83 GLY A CA 1
ATOM 638 C C . GLY A 1 83 ? -6.138 -7.426 -2.104 1.00 98.38 83 GLY A C 1
ATOM 639 O O . GLY A 1 83 ? -5.625 -8.466 -2.513 1.00 98.38 83 GLY A O 1
ATOM 640 N N . GLU A 1 84 ? -6.447 -6.408 -2.897 1.00 98.56 84 GLU A N 1
ATOM 641 C CA . GLU A 1 84 ? -6.106 -6.341 -4.315 1.00 98.56 84 GLU A CA 1
ATOM 642 C C . GLU A 1 84 ? -5.778 -4.898 -4.688 1.00 98.56 84 GLU A C 1
ATOM 644 O O . GLU A 1 84 ? -6.494 -3.962 -4.312 1.00 98.56 84 GLU A O 1
ATOM 649 N N . VAL A 1 85 ? -4.687 -4.726 -5.429 1.00 98.12 85 VAL A N 1
ATOM 650 C CA . VAL A 1 85 ? -4.286 -3.439 -5.983 1.00 98.12 85 VAL A CA 1
ATOM 651 C C . VAL A 1 85 ? -3.608 -3.625 -7.336 1.00 98.12 85 VAL A C 1
ATOM 653 O O . VAL A 1 85 ? -2.690 -4.433 -7.484 1.00 98.12 85 VAL A O 1
ATOM 656 N N . ASP A 1 86 ? -4.039 -2.826 -8.308 1.00 98.06 86 ASP A N 1
ATOM 657 C CA . ASP A 1 86 ? -3.312 -2.609 -9.555 1.00 98.06 86 ASP A CA 1
ATOM 658 C C . ASP A 1 86 ? -2.519 -1.305 -9.426 1.00 98.06 86 ASP A C 1
ATOM 660 O O . ASP A 1 86 ? -3.095 -0.222 -9.307 1.00 98.06 86 ASP A O 1
ATOM 664 N N . ILE A 1 87 ? -1.194 -1.409 -9.411 1.00 98.44 87 ILE A N 1
ATOM 665 C CA . ILE A 1 87 ? -0.260 -0.294 -9.263 1.00 98.44 87 ILE A CA 1
ATOM 666 C C . ILE A 1 87 ? 0.347 0.010 -10.623 1.00 98.44 87 ILE A C 1
ATOM 668 O O . ILE A 1 87 ? 0.864 -0.880 -11.298 1.00 98.44 87 ILE A O 1
ATOM 672 N N . ILE A 1 88 ? 0.353 1.279 -11.004 1.00 98.75 88 ILE A N 1
ATOM 673 C CA . ILE A 1 88 ? 1.133 1.772 -12.132 1.00 98.75 88 ILE A CA 1
ATOM 674 C C . ILE A 1 88 ? 2.261 2.622 -11.569 1.00 98.75 88 ILE A C 1
ATOM 676 O O . ILE A 1 88 ? 2.025 3.527 -10.774 1.00 98.75 88 ILE A O 1
ATOM 680 N N . TRP A 1 89 ? 3.485 2.329 -11.986 1.00 98.62 89 TRP A N 1
ATOM 681 C CA . TRP A 1 89 ? 4.665 3.135 -11.714 1.00 98.62 89 TRP A CA 1
ATOM 682 C C . TRP A 1 89 ? 5.169 3.750 -13.015 1.00 98.62 89 TRP A C 1
ATOM 684 O O . TRP A 1 89 ? 5.176 3.089 -14.055 1.00 98.62 89 TRP A O 1
ATOM 694 N N . GLN A 1 90 ? 5.594 5.007 -12.956 1.00 98.56 90 GLN A N 1
ATOM 695 C CA . GLN A 1 90 ? 6.176 5.721 -14.086 1.00 98.56 90 GLN A CA 1
ATOM 696 C C . GLN A 1 90 ? 7.296 6.644 -13.607 1.00 98.56 90 GLN A C 1
ATOM 698 O O . GLN A 1 90 ? 7.175 7.262 -12.549 1.00 98.56 90 GLN A O 1
ATOM 703 N N . GLN A 1 91 ? 8.349 6.782 -14.410 1.00 98.06 91 GLN A N 1
ATOM 704 C CA . GLN A 1 91 ? 9.413 7.758 -14.189 1.00 98.06 91 GLN A CA 1
ATOM 705 C C . GLN A 1 91 ? 9.739 8.573 -15.441 1.00 98.06 91 GLN A C 1
ATOM 707 O O . GLN A 1 91 ? 9.639 8.089 -16.573 1.00 98.06 91 GLN A O 1
ATOM 712 N N . ASP A 1 92 ? 10.171 9.807 -15.215 1.00 95.94 92 ASP A N 1
ATOM 713 C CA . ASP A 1 92 ? 10.644 10.734 -16.233 1.00 95.94 92 ASP A CA 1
ATOM 714 C C . ASP A 1 92 ? 11.734 11.674 -15.676 1.00 95.94 92 ASP A C 1
ATOM 716 O O . ASP A 1 92 ? 12.358 11.424 -14.641 1.00 95.94 92 ASP A O 1
ATOM 720 N N . GLU A 1 93 ? 12.032 12.747 -16.408 1.00 95.69 93 GLU A N 1
ATOM 721 C CA . GLU A 1 93 ? 13.057 13.712 -16.016 1.00 95.69 93 GLU A CA 1
ATOM 722 C C . GLU A 1 93 ? 12.676 14.537 -14.780 1.00 95.69 93 GLU A C 1
ATOM 724 O O . GLU A 1 93 ? 13.583 14.993 -14.078 1.00 95.69 93 GLU A O 1
ATOM 729 N N . ALA A 1 94 ? 11.383 14.700 -14.488 1.00 94.56 94 ALA A N 1
ATOM 730 C CA . ALA A 1 94 ? 10.869 15.494 -13.376 1.00 94.56 94 ALA A CA 1
ATOM 731 C C . ALA A 1 94 ? 10.784 14.695 -12.065 1.00 94.56 94 ALA A C 1
ATOM 733 O O . ALA A 1 94 ? 10.788 15.287 -10.986 1.00 94.56 94 ALA A O 1
ATOM 734 N N . GLY A 1 95 ? 10.755 13.363 -12.139 1.00 97.56 95 GLY A N 1
ATOM 735 C CA . GLY A 1 95 ? 10.719 12.485 -10.976 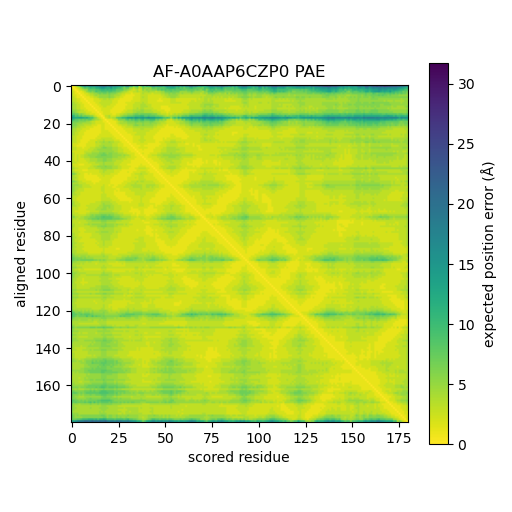1.00 97.56 95 GLY A CA 1
ATOM 736 C C . GLY A 1 95 ? 10.093 11.138 -11.299 1.00 97.56 95 GLY A C 1
ATOM 737 O O . GLY A 1 95 ? 10.156 10.649 -12.427 1.00 97.56 95 GLY A O 1
ATOM 738 N N . TRP A 1 96 ? 9.479 10.526 -10.296 1.00 98.00 96 TRP A N 1
ATOM 739 C CA . TRP A 1 96 ? 8.712 9.304 -10.486 1.00 98.00 96 TRP A CA 1
ATOM 740 C C . TRP A 1 96 ? 7.404 9.368 -9.720 1.00 98.00 96 TRP A C 1
ATOM 742 O O . TRP A 1 96 ? 7.221 10.176 -8.814 1.00 98.00 96 TRP A O 1
ATOM 752 N N . ARG A 1 97 ? 6.465 8.517 -10.105 1.00 98.31 97 ARG A N 1
ATOM 753 C CA . ARG A 1 97 ? 5.174 8.411 -9.442 1.00 98.31 97 ARG A CA 1
ATOM 754 C C . ARG A 1 97 ? 4.688 6.982 -9.435 1.00 98.31 97 ARG A C 1
ATOM 756 O O . ARG A 1 97 ? 5.024 6.197 -10.322 1.00 98.31 97 ARG A O 1
ATOM 763 N N . LEU A 1 98 ? 3.840 6.683 -8.466 1.00 97.88 98 LEU A N 1
ATOM 764 C CA . LEU A 1 98 ? 3.056 5.463 -8.448 1.00 97.88 98 LEU A CA 1
ATOM 765 C C . LEU A 1 98 ? 1.591 5.785 -8.154 1.00 97.88 98 LEU A C 1
ATOM 767 O O . LEU A 1 98 ? 1.295 6.712 -7.402 1.00 97.88 98 LEU A O 1
ATOM 771 N N . TRP A 1 99 ? 0.657 5.073 -8.768 1.00 98.69 99 TRP A N 1
ATOM 772 C CA . TRP A 1 99 ? -0.764 5.284 -8.512 1.00 98.69 99 TRP A CA 1
ATOM 773 C C . TRP A 1 99 ? -1.569 4.013 -8.715 1.00 98.69 99 TRP A C 1
ATOM 775 O O . TRP A 1 99 ? -1.127 3.069 -9.370 1.00 98.69 99 TRP A O 1
ATOM 785 N N . SER A 1 100 ? -2.765 4.021 -8.149 1.00 98.56 100 SER A N 1
ATOM 786 C CA . SER A 1 100 ? -3.782 3.016 -8.372 1.00 98.56 100 SER A CA 1
ATOM 787 C C . SER A 1 100 ? -5.139 3.692 -8.462 1.00 98.56 100 SER A C 1
ATOM 789 O O . SER A 1 100 ? -5.520 4.451 -7.569 1.00 98.56 100 SER A O 1
ATOM 791 N N . ASP A 1 101 ? -5.880 3.381 -9.521 1.00 97.38 101 ASP A N 1
ATOM 792 C CA . ASP A 1 101 ? -7.266 3.827 -9.679 1.00 97.38 101 ASP A CA 1
ATOM 793 C C . ASP A 1 101 ? -8.237 2.975 -8.844 1.00 97.38 101 ASP A C 1
ATOM 795 O O . ASP A 1 101 ? -9.411 3.323 -8.708 1.00 97.38 101 ASP A O 1
ATOM 799 N N . LYS A 1 102 ? -7.758 1.847 -8.293 1.00 97.25 102 LYS A N 1
ATOM 800 C CA . LYS A 1 102 ? -8.547 0.948 -7.457 1.00 97.25 102 LYS A CA 1
ATOM 801 C C . LYS A 1 102 ? -7.675 0.111 -6.518 1.00 97.25 102 LYS A C 1
ATOM 803 O O . LYS A 1 102 ? -6.944 -0.783 -6.938 1.00 97.25 102 LYS A O 1
ATOM 808 N N . VAL A 1 103 ? -7.884 0.329 -5.230 1.00 98.00 103 VAL A N 1
ATOM 809 C CA . VAL A 1 103 ? -7.429 -0.505 -4.122 1.00 98.00 103 VAL A CA 1
ATOM 810 C C . VAL A 1 103 ? -8.659 -1.075 -3.440 1.00 98.00 103 VAL A C 1
ATOM 812 O O . VAL A 1 103 ? -9.584 -0.328 -3.121 1.00 98.00 103 VAL A O 1
ATOM 815 N N . THR A 1 104 ? -8.667 -2.375 -3.176 1.00 98.44 104 THR A N 1
ATOM 816 C CA . THR A 1 104 ? -9.656 -2.993 -2.289 1.00 98.44 104 THR A CA 1
ATOM 817 C C . THR A 1 104 ? -8.958 -3.734 -1.171 1.00 98.44 104 THR A C 1
ATOM 819 O O . THR A 1 104 ? -8.001 -4.462 -1.428 1.00 98.44 104 THR A O 1
ATOM 822 N N . ALA A 1 105 ? -9.453 -3.584 0.052 1.00 98.06 105 ALA A N 1
ATOM 823 C CA . ALA A 1 105 ? -8.985 -4.346 1.199 1.00 98.06 105 ALA A CA 1
ATOM 824 C C . ALA A 1 105 ? -10.159 -4.699 2.112 1.00 98.06 105 ALA A C 1
ATOM 826 O O . ALA A 1 105 ? -11.055 -3.887 2.328 1.00 98.06 105 ALA A O 1
ATOM 827 N N . ALA A 1 106 ? -10.137 -5.902 2.663 1.00 98.50 106 ALA A N 1
ATOM 828 C CA . ALA A 1 106 ? -11.067 -6.369 3.673 1.00 98.50 106 ALA A CA 1
ATOM 829 C C . ALA A 1 106 ? -10.278 -6.856 4.887 1.00 98.50 106 ALA A C 1
ATOM 831 O O . ALA A 1 106 ? -9.317 -7.618 4.758 1.00 98.50 106 ALA A O 1
ATOM 832 N N . THR A 1 107 ? -10.709 -6.441 6.069 1.00 98.44 107 THR A N 1
ATOM 833 C CA . THR A 1 107 ? -10.153 -6.841 7.363 1.00 98.44 107 THR A CA 1
ATOM 834 C C . THR A 1 107 ? -11.263 -7.471 8.215 1.00 98.44 107 THR A C 1
ATOM 836 O O . THR A 1 107 ? -12.411 -7.592 7.770 1.00 98.44 107 THR A O 1
ATOM 839 N N . PRO A 1 108 ? -10.979 -7.940 9.442 1.00 98.19 108 PRO A N 1
ATOM 840 C CA . PRO A 1 108 ? -12.036 -8.289 10.389 1.00 98.19 108 PRO A CA 1
ATOM 841 C C . PRO A 1 108 ? -12.980 -7.124 10.726 1.00 98.19 108 PRO A C 1
ATOM 843 O O . PRO A 1 108 ? -14.141 -7.374 11.049 1.00 98.19 108 PRO A O 1
ATOM 846 N N . ASP A 1 109 ? -12.506 -5.883 10.605 1.00 98.12 109 ASP A N 1
ATOM 847 C CA . ASP A 1 109 ? -13.162 -4.707 11.184 1.00 98.12 109 ASP A CA 1
ATOM 848 C C . ASP A 1 109 ? -13.787 -3.788 10.137 1.00 98.12 109 ASP A C 1
ATOM 850 O O . ASP A 1 109 ? -14.749 -3.081 10.448 1.00 98.12 109 ASP A O 1
ATOM 854 N N . LEU A 1 110 ? -13.260 -3.790 8.909 1.00 97.69 110 LEU A N 1
ATOM 855 C CA . LEU A 1 110 ? -13.705 -2.913 7.833 1.00 97.69 110 LEU A CA 1
ATOM 856 C C . LEU A 1 110 ? -13.504 -3.514 6.437 1.00 97.69 110 LEU A C 1
ATOM 858 O O . LEU A 1 110 ? -12.734 -4.455 6.238 1.00 97.69 110 LEU A O 1
ATOM 862 N N . GLN A 1 111 ? -14.185 -2.926 5.460 1.00 98.38 111 GLN A N 1
ATOM 863 C CA . GLN A 1 111 ? -13.869 -3.054 4.038 1.00 98.38 111 GLN A CA 1
ATOM 864 C C . GLN A 1 111 ? -13.598 -1.669 3.459 1.00 98.38 111 GLN A C 1
ATOM 866 O O . GLN A 1 111 ? -14.278 -0.710 3.818 1.00 98.38 111 GLN A O 1
ATOM 871 N N . VAL A 1 112 ? -12.615 -1.568 2.571 1.00 97.56 112 VAL A N 1
ATOM 872 C CA . VAL A 1 112 ? -12.184 -0.320 1.938 1.00 97.56 112 VAL A CA 1
ATOM 873 C C . VAL A 1 112 ? -12.141 -0.487 0.427 1.00 97.56 112 VAL A C 1
ATOM 875 O O . VAL A 1 112 ? -11.636 -1.487 -0.087 1.00 97.56 112 VAL A O 1
ATOM 878 N N . LEU A 1 113 ? -12.620 0.541 -0.267 1.00 98.38 113 LEU A N 1
ATOM 879 C CA . LEU A 1 113 ? -12.406 0.793 -1.685 1.00 98.38 113 LEU A CA 1
ATOM 880 C C . LEU A 1 113 ? -11.772 2.176 -1.825 1.00 98.38 113 LEU A C 1
ATOM 882 O O . LEU A 1 113 ? -12.313 3.155 -1.320 1.00 98.38 113 LEU A O 1
ATOM 886 N N . GLY A 1 114 ? -10.650 2.284 -2.523 1.00 98.12 114 GLY A N 1
ATOM 887 C CA . GLY A 1 114 ? -9.978 3.567 -2.678 1.00 98.12 114 GLY A CA 1
ATOM 888 C C . GLY A 1 114 ? -9.159 3.690 -3.944 1.00 98.12 114 GLY A C 1
ATOM 889 O O . GLY A 1 114 ? -9.069 2.767 -4.745 1.00 98.12 114 GLY A O 1
ATOM 890 N N . ALA A 1 115 ? -8.555 4.856 -4.098 1.00 98.56 115 ALA A N 1
ATOM 891 C CA . ALA A 1 115 ? -7.596 5.182 -5.132 1.00 98.56 115 ALA A CA 1
ATOM 892 C C . ALA A 1 115 ? -6.518 6.071 -4.515 1.00 98.56 115 ALA A C 1
ATOM 894 O O . ALA A 1 115 ? -6.773 6.831 -3.574 1.00 98.56 115 ALA A O 1
ATOM 895 N N . PHE A 1 116 ? -5.306 5.989 -5.043 1.00 98.38 116 PHE A N 1
ATOM 896 C CA . PHE A 1 116 ? -4.223 6.838 -4.579 1.00 98.38 116 PHE A CA 1
ATOM 897 C C . PHE A 1 116 ? -3.257 7.174 -5.702 1.00 98.38 116 PHE A C 1
ATOM 899 O O . PHE A 1 116 ? -3.135 6.457 -6.692 1.00 98.38 116 PHE A O 1
ATOM 906 N N . ARG A 1 117 ? -2.525 8.259 -5.503 1.00 98.56 117 ARG A N 1
ATOM 907 C CA . ARG A 1 117 ? -1.406 8.707 -6.313 1.00 98.56 117 ARG A CA 1
ATOM 908 C C . ARG A 1 117 ? -0.344 9.243 -5.370 1.00 98.56 117 ARG A C 1
ATOM 910 O O . ARG A 1 117 ? -0.641 10.068 -4.510 1.00 98.56 117 ARG A O 1
ATOM 917 N N . LEU A 1 118 ? 0.878 8.781 -5.563 1.00 97.69 118 LEU A N 1
ATOM 918 C CA . LEU A 1 118 ? 2.050 9.240 -4.847 1.00 97.69 118 LEU A CA 1
ATOM 919 C C . LEU A 1 118 ? 3.069 9.737 -5.870 1.00 97.69 118 LEU A C 1
ATOM 921 O O . LEU A 1 118 ? 3.541 8.965 -6.708 1.00 97.69 118 LEU A O 1
ATOM 925 N N . ASP A 1 119 ? 3.358 11.030 -5.828 1.00 98.06 119 ASP A N 1
ATOM 926 C CA . ASP A 1 119 ? 4.365 11.665 -6.669 1.00 98.06 119 ASP A CA 1
ATOM 927 C C . ASP A 1 119 ? 5.642 11.891 -5.862 1.00 98.06 119 ASP A C 1
ATOM 929 O O . ASP A 1 119 ? 5.598 12.337 -4.717 1.00 98.06 119 ASP A O 1
ATOM 933 N N . PHE A 1 120 ? 6.783 11.624 -6.487 1.00 97.31 120 PHE A N 1
ATOM 934 C CA . PHE A 1 120 ? 8.119 11.890 -5.967 1.00 97.31 120 PHE A CA 1
ATOM 935 C C . PHE A 1 120 ? 8.866 12.774 -6.969 1.00 97.31 120 PHE A C 1
ATOM 937 O O . PHE A 1 120 ? 9.645 12.269 -7.792 1.00 97.31 120 PHE A O 1
ATOM 944 N N . PRO A 1 121 ? 8.606 14.091 -6.962 1.00 97.06 121 PRO A N 1
ATOM 945 C CA . PRO A 1 121 ? 9.349 15.018 -7.796 1.00 97.06 121 PRO A CA 1
ATOM 946 C C . PRO A 1 121 ? 10.810 15.090 -7.336 1.00 97.06 121 PRO A C 1
ATOM 948 O O . PRO A 1 121 ? 11.130 14.880 -6.165 1.00 97.06 121 PRO A O 1
ATOM 951 N N . LYS A 1 122 ? 11.722 15.409 -8.254 1.00 95.56 122 LYS A N 1
ATOM 952 C CA . LYS A 1 122 ? 13.116 15.679 -7.888 1.00 95.56 122 LYS A CA 1
ATOM 953 C C . LYS A 1 122 ? 13.198 16.926 -7.010 1.00 95.56 122 LYS A C 1
ATOM 955 O O . LYS A 1 122 ? 12.584 17.942 -7.324 1.00 95.56 122 LYS A O 1
ATOM 960 N N . GLU A 1 123 ? 14.000 16.834 -5.948 1.00 93.62 123 GLU A N 1
ATOM 961 C CA . GLU A 1 123 ? 14.332 17.950 -5.045 1.00 93.62 123 GLU A CA 1
ATOM 962 C C . GLU A 1 123 ? 13.121 18.602 -4.349 1.00 93.62 123 GLU A C 1
ATOM 964 O O . GLU A 1 123 ? 13.225 19.712 -3.835 1.00 93.62 123 GLU A O 1
ATOM 969 N N . GLN A 1 124 ? 11.976 17.917 -4.309 1.00 94.81 124 GLN A N 1
ATOM 970 C CA . GLN A 1 124 ? 10.770 18.355 -3.607 1.00 94.81 124 GLN A CA 1
ATOM 971 C C . GLN A 1 124 ? 10.238 17.214 -2.742 1.00 94.81 124 GLN A C 1
ATOM 973 O O . GLN A 1 124 ? 10.538 16.041 -2.986 1.00 94.81 124 GLN A O 1
ATOM 978 N N . SER A 1 125 ? 9.447 17.561 -1.731 1.00 94.56 125 SER A N 1
ATOM 979 C CA . SER A 1 125 ? 8.807 16.576 -0.866 1.00 94.56 125 SER A CA 1
ATOM 980 C C . SER A 1 125 ? 7.841 15.683 -1.657 1.00 94.56 125 SER A C 1
ATOM 982 O O . SER A 1 125 ? 7.174 16.155 -2.585 1.00 94.56 125 SER A O 1
ATOM 984 N N . PRO A 1 1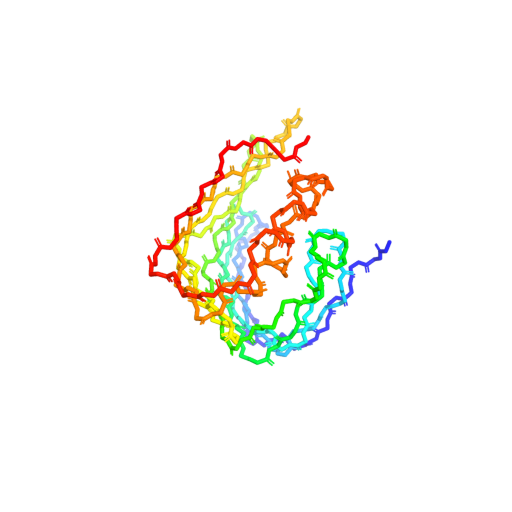26 ? 7.732 14.388 -1.307 1.00 95.50 126 PRO A N 1
ATOM 985 C CA . PRO A 1 126 ? 6.725 13.512 -1.886 1.00 95.50 126 PRO A CA 1
ATOM 986 C C . PRO A 1 126 ? 5.313 14.039 -1.629 1.00 95.50 126 PRO A C 1
ATOM 988 O O . PRO A 1 126 ? 5.018 14.538 -0.542 1.00 95.50 126 PRO A O 1
ATOM 991 N N . PHE A 1 127 ? 4.426 13.875 -2.605 1.00 97.06 127 PHE A N 1
ATOM 992 C CA . PHE A 1 127 ? 3.052 14.361 -2.545 1.00 97.06 127 PHE A CA 1
ATOM 993 C C . PHE A 1 127 ? 2.057 13.206 -2.630 1.00 97.06 127 PHE A C 1
ATOM 995 O O . PHE A 1 127 ? 2.056 12.451 -3.605 1.00 97.06 127 PHE A O 1
ATOM 1002 N N . LEU A 1 128 ? 1.181 13.085 -1.631 1.00 97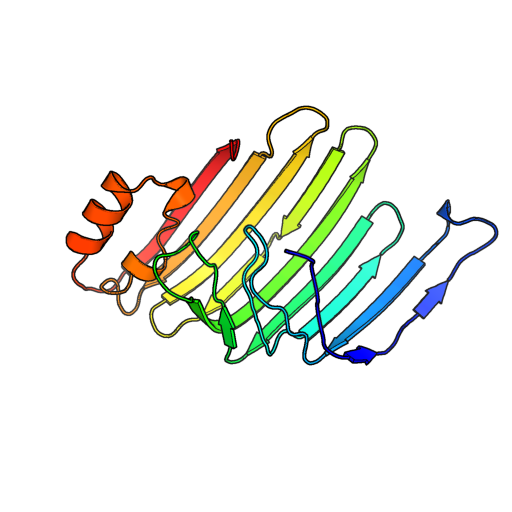.00 128 LEU A N 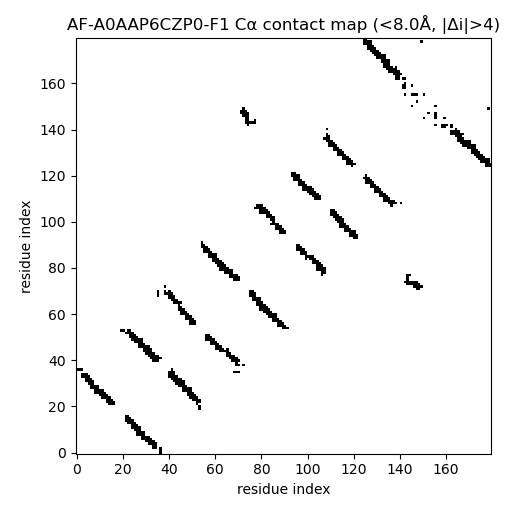1
ATOM 1003 C CA . LEU A 1 128 ? 0.132 12.070 -1.587 1.00 97.00 128 LEU A CA 1
ATOM 1004 C C . LEU A 1 128 ? -1.223 12.683 -1.946 1.00 97.00 128 LEU A C 1
ATOM 1006 O O . LEU A 1 128 ? -1.677 13.651 -1.338 1.00 97.00 128 LEU A O 1
ATOM 1010 N N . SER A 1 129 ? -1.903 12.056 -2.901 1.00 97.94 129 SER A N 1
ATOM 1011 C CA . SER A 1 129 ? -3.337 12.211 -3.141 1.00 97.94 129 SER A CA 1
ATOM 1012 C C . SER A 1 129 ? -4.010 10.865 -2.915 1.00 97.94 129 SER A C 1
ATOM 1014 O O . SER A 1 129 ? -3.701 9.901 -3.609 1.00 97.94 129 SER A O 1
ATOM 1016 N N . PHE A 1 130 ? -4.926 10.777 -1.961 1.00 95.69 130 PHE A N 1
ATOM 1017 C CA . PHE A 1 130 ? -5.607 9.533 -1.618 1.00 95.69 130 PHE A CA 1
ATOM 1018 C C . PHE A 1 130 ? -7.078 9.791 -1.320 1.00 95.69 130 PHE A C 1
ATOM 1020 O O . PHE A 1 130 ? -7.424 10.751 -0.632 1.00 95.69 130 PHE A O 1
ATOM 1027 N N . TYR A 1 131 ? -7.930 8.906 -1.825 1.00 98.00 131 TYR A N 1
ATOM 1028 C CA . TYR A 1 131 ? -9.346 8.850 -1.502 1.00 98.00 131 TYR A CA 1
ATOM 1029 C C . TYR A 1 131 ? -9.733 7.412 -1.182 1.00 98.00 131 TYR A C 1
ATOM 1031 O O . TYR A 1 131 ? -9.369 6.496 -1.919 1.00 98.00 131 TYR A O 1
ATOM 1039 N N . ALA A 1 132 ? -10.513 7.215 -0.126 1.00 97.88 132 ALA A N 1
ATOM 1040 C CA . ALA A 1 132 ? -11.116 5.925 0.159 1.00 97.88 132 ALA A CA 1
ATOM 1041 C C . ALA A 1 132 ? -12.511 6.062 0.753 1.00 97.88 132 ALA A C 1
ATOM 1043 O O . ALA A 1 132 ? -12.814 6.995 1.496 1.00 97.88 132 ALA A O 1
ATOM 1044 N N . GLU A 1 133 ? -13.332 5.069 0.452 1.00 98.44 133 GLU A N 1
ATOM 1045 C CA . GLU A 1 133 ? -14.592 4.791 1.114 1.00 98.44 133 GLU A CA 1
ATOM 1046 C C . GLU A 1 133 ? -14.432 3.520 1.943 1.00 98.44 133 GLU A C 1
ATOM 1048 O O . GLU A 1 133 ? -13.878 2.528 1.463 1.00 98.44 133 GLU A O 1
ATOM 1053 N N . ALA A 1 134 ? -14.895 3.555 3.190 1.00 98.00 134 ALA A N 1
ATOM 1054 C CA . ALA A 1 134 ? -14.780 2.441 4.115 1.00 98.00 134 ALA A CA 1
ATOM 1055 C C . ALA A 1 134 ? -16.116 2.134 4.792 1.00 98.00 134 ALA A C 1
ATOM 1057 O O . ALA A 1 134 ? -16.728 3.021 5.389 1.00 98.00 134 ALA A O 1
ATOM 1058 N N . ASP A 1 135 ? -16.541 0.874 4.770 1.00 98.44 135 ASP A N 1
ATOM 1059 C CA . ASP A 1 135 ? -17.601 0.401 5.659 1.00 98.44 135 ASP A CA 1
ATOM 1060 C C . ASP A 1 135 ? -16.955 -0.267 6.870 1.00 98.44 135 ASP A C 1
ATOM 1062 O O . ASP A 1 135 ? -16.191 -1.223 6.731 1.00 98.44 135 ASP A O 1
ATOM 1066 N N . LEU A 1 136 ? -17.247 0.246 8.064 1.00 97.88 136 LEU A N 1
ATOM 1067 C CA . LEU A 1 136 ? -16.690 -0.247 9.319 1.00 97.88 136 LEU A CA 1
ATOM 1068 C C . LEU A 1 136 ? -17.738 -1.127 9.998 1.00 97.88 136 LEU A C 1
ATOM 1070 O O . LEU A 1 136 ? -18.804 -0.655 10.400 1.00 97.88 136 LEU A O 1
ATOM 1074 N N . TYR A 1 137 ? -17.419 -2.405 10.169 1.00 97.81 137 TYR A N 1
ATOM 1075 C CA . TYR A 1 137 ? -18.229 -3.364 10.919 1.00 97.81 137 TYR A CA 1
ATOM 1076 C C . TYR A 1 137 ? -17.995 -3.260 12.426 1.00 97.81 137 TYR A C 1
ATOM 1078 O O . TYR A 1 137 ? -18.893 -3.591 13.207 1.00 97.81 137 TYR A O 1
ATOM 1086 N N . ASN A 1 138 ? -16.800 -2.807 12.812 1.00 97.81 138 ASN A N 1
ATOM 1087 C CA . ASN A 1 138 ? -16.411 -2.533 14.185 1.00 97.81 138 ASN A CA 1
ATOM 1088 C C . ASN A 1 138 ? -15.601 -1.233 14.256 1.00 97.81 138 ASN A C 1
ATOM 1090 O O . ASN A 1 138 ? -14.375 -1.232 14.181 1.00 97.81 138 ASN A O 1
ATOM 1094 N N . ALA A 1 139 ? -16.294 -0.110 14.437 1.00 97.56 139 ALA A N 1
ATOM 1095 C CA . ALA A 1 139 ? -15.641 1.188 14.579 1.00 97.56 139 ALA A CA 1
ATOM 1096 C C . ALA A 1 139 ? -14.757 1.282 15.838 1.00 97.56 139 ALA A C 1
ATOM 1098 O O . ALA A 1 139 ? -13.861 2.119 15.878 1.00 97.56 139 ALA A O 1
ATOM 1099 N N . GLY A 1 140 ? -14.947 0.406 16.831 1.00 97.62 140 GLY A N 1
ATOM 1100 C CA . GLY A 1 140 ? -14.096 0.351 18.023 1.00 97.62 140 GLY A CA 1
ATOM 1101 C C . GLY A 1 140 ? -12.649 -0.046 17.721 1.00 97.62 140 GLY A C 1
ATOM 1102 O O . GLY A 1 140 ? -11.773 0.223 18.529 1.00 97.62 140 GLY A O 1
ATOM 1103 N N . GLU A 1 141 ? -12.372 -0.614 16.542 1.00 97.69 141 GLU A N 1
ATOM 1104 C CA . GLU A 1 141 ? -11.013 -0.942 16.087 1.00 97.69 141 GLU A CA 1
ATOM 1105 C C . GLU A 1 141 ? -10.353 0.187 15.280 1.00 97.69 141 GLU A C 1
ATOM 1107 O O . GLU A 1 141 ? -9.258 0.003 14.757 1.00 97.69 141 GLU A O 1
ATOM 1112 N N . THR A 1 142 ? -10.967 1.376 15.193 1.00 96.75 142 THR A N 1
ATOM 1113 C CA . THR A 1 142 ? -10.413 2.511 14.425 1.00 96.75 142 THR A CA 1
ATOM 1114 C C . THR A 1 142 ? -8.978 2.847 14.833 1.00 96.75 142 THR A C 1
ATOM 1116 O O . THR A 1 142 ? -8.170 3.153 13.961 1.00 96.75 142 THR A O 1
ATOM 1119 N N . TRP A 1 143 ? -8.637 2.725 16.121 1.00 96.75 143 TRP A N 1
ATOM 1120 C CA . TRP A 1 143 ? -7.291 2.969 16.656 1.00 96.75 143 TRP A CA 1
ATOM 1121 C C . TRP A 1 143 ? -6.181 2.240 15.873 1.00 96.75 143 TRP A C 1
ATOM 1123 O O . TRP A 1 143 ? -5.096 2.788 15.678 1.00 96.75 143 TRP A O 1
ATOM 1133 N N . ARG A 1 144 ? -6.463 1.037 15.349 1.00 97.12 144 ARG A N 1
ATOM 1134 C CA . ARG A 1 144 ? -5.521 0.232 14.556 1.00 97.12 144 ARG A CA 1
ATOM 1135 C C . ARG A 1 144 ? -5.181 0.870 13.208 1.00 97.12 144 ARG A C 1
ATOM 1137 O O . ARG A 1 144 ? -4.098 0.642 12.684 1.00 97.12 144 ARG A O 1
ATOM 1144 N N . TYR A 1 145 ? -6.099 1.654 12.650 1.00 96.25 145 TYR A N 1
ATOM 1145 C CA . TYR A 1 145 ? -6.045 2.184 11.285 1.00 96.25 145 TYR A CA 1
ATOM 1146 C C . TYR A 1 145 ? -5.675 3.675 11.230 1.00 96.25 145 TYR A C 1
ATOM 1148 O O . TYR A 1 145 ? -5.769 4.293 10.170 1.00 96.25 145 TYR A O 1
ATOM 1156 N N . LEU A 1 146 ? -5.259 4.264 12.356 1.00 95.69 146 LEU A N 1
ATOM 1157 C CA . LEU A 1 146 ? -4.798 5.650 12.439 1.00 95.69 146 LEU A CA 1
ATOM 1158 C C . LEU A 1 146 ? -3.279 5.717 12.206 1.00 95.69 146 LEU A C 1
ATOM 1160 O O . LEU A 1 146 ? -2.533 5.157 13.013 1.00 95.69 146 LEU A O 1
ATOM 1164 N N . PRO A 1 147 ? -2.801 6.378 11.132 1.00 93.88 147 PRO A N 1
ATOM 1165 C CA . PRO A 1 147 ? -1.373 6.494 10.866 1.00 93.88 147 PRO A CA 1
ATOM 1166 C C . PRO A 1 147 ? -0.735 7.526 11.808 1.00 93.88 147 PRO A C 1
ATOM 1168 O O . PRO A 1 147 ? -0.775 8.730 11.542 1.00 93.88 147 PRO A O 1
ATOM 1171 N N . THR A 1 148 ? -0.138 7.064 12.908 1.00 93.62 148 THR A N 1
ATOM 1172 C CA . THR A 1 148 ? 0.374 7.908 14.000 1.00 93.62 148 THR A CA 1
ATOM 1173 C C . THR A 1 148 ? 1.376 8.951 13.511 1.00 93.62 148 THR A C 1
ATOM 1175 O O . THR A 1 148 ? 1.286 10.118 13.888 1.00 93.62 148 THR A O 1
ATOM 1178 N N . LEU A 1 149 ? 2.298 8.563 12.622 1.00 90.25 149 LEU A N 1
ATOM 1179 C CA . LEU A 1 149 ? 3.315 9.475 12.080 1.00 90.25 149 LEU A CA 1
ATOM 1180 C C . LEU A 1 149 ? 2.720 10.605 11.228 1.00 90.25 149 LEU A C 1
ATOM 1182 O O . LEU A 1 149 ? 3.317 11.672 11.138 1.00 90.25 149 LEU A O 1
ATOM 1186 N N . ALA A 1 150 ? 1.554 10.379 10.617 1.00 89.69 150 ALA A N 1
ATOM 1187 C CA . ALA A 1 150 ? 0.897 11.353 9.749 1.00 89.69 150 ALA A CA 1
ATOM 1188 C C . ALA A 1 150 ? -0.097 12.247 1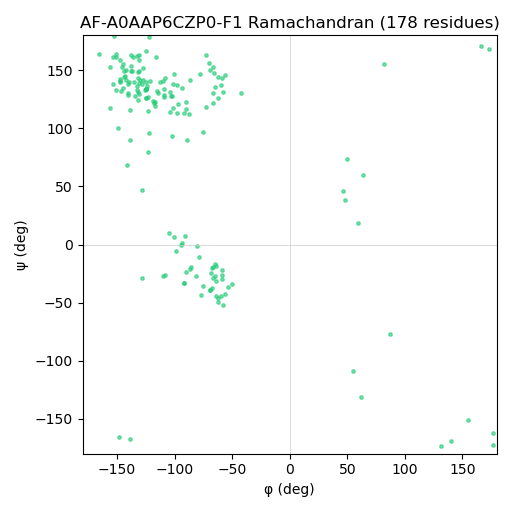0.512 1.00 89.69 150 ALA A C 1
ATOM 1190 O O . ALA A 1 150 ? -0.268 13.412 10.168 1.00 89.69 150 ALA A O 1
ATOM 1191 N N . LEU A 1 151 ? -0.756 11.709 11.543 1.00 91.81 151 LEU A N 1
ATOM 1192 C CA . LEU A 1 151 ? -1.744 12.438 12.349 1.00 91.81 151 LEU A CA 1
ATOM 1193 C C . LEU A 1 151 ? -1.133 13.160 13.558 1.00 91.81 151 LEU A C 1
ATOM 1195 O O . LEU A 1 151 ? -1.724 14.114 14.063 1.00 91.81 151 LEU A O 1
ATOM 1199 N N . GLY A 1 152 ? 0.027 12.704 14.031 1.00 93.56 152 GLY A N 1
ATOM 1200 C CA . GLY A 1 152 ? 0.604 13.111 15.308 1.00 93.56 152 GLY A CA 1
ATOM 1201 C C . GLY A 1 152 ? 0.001 12.351 16.494 1.00 93.56 152 GLY A C 1
ATOM 1202 O O . GLY A 1 152 ? -1.126 11.848 16.438 1.00 93.56 152 GLY A O 1
ATOM 1203 N N . GLN A 1 153 ? 0.767 12.270 17.587 1.00 93.94 153 GLN A N 1
ATOM 1204 C CA . GLN A 1 153 ? 0.408 11.469 18.762 1.00 93.94 153 GLN A CA 1
ATOM 1205 C C . GLN A 1 153 ? -0.894 11.950 19.417 1.00 93.94 153 GLN A C 1
ATOM 1207 O O . GLN A 1 153 ? -1.803 11.152 19.604 1.00 93.94 153 GLN A O 1
ATOM 1212 N N . ASP A 1 154 ? -1.027 13.254 19.679 1.00 96.38 154 ASP A N 1
ATOM 1213 C CA . ASP A 1 154 ? -2.177 13.810 20.408 1.00 96.38 154 ASP A CA 1
ATOM 1214 C C . ASP A 1 154 ? -3.518 13.526 19.710 1.00 96.38 154 ASP A C 1
ATOM 1216 O O . ASP A 1 154 ? -4.494 13.122 20.347 1.00 96.38 154 ASP A O 1
ATOM 1220 N N . LEU A 1 155 ? -3.574 13.711 18.384 1.00 95.94 155 LEU A N 1
ATOM 1221 C CA . LEU A 1 155 ? -4.780 13.428 17.602 1.00 95.94 155 LEU A CA 1
ATOM 1222 C C . LEU A 1 155 ? -5.054 11.923 17.534 1.00 95.94 155 LEU A C 1
ATOM 1224 O O . LEU A 1 155 ? -6.208 11.501 17.627 1.00 95.94 155 LEU A O 1
ATOM 1228 N N . THR A 1 156 ? -4.001 11.118 17.398 1.00 96.88 156 THR A N 1
ATOM 1229 C CA . THR A 1 156 ? -4.113 9.658 17.384 1.00 96.88 156 THR A CA 1
ATOM 1230 C C . THR A 1 156 ? -4.676 9.141 18.706 1.00 96.88 156 THR A C 1
ATOM 1232 O O . THR A 1 156 ? -5.630 8.361 18.692 1.00 96.88 156 THR A O 1
ATOM 1235 N N . ASP A 1 157 ? -4.175 9.623 19.842 1.00 96.69 157 ASP A N 1
ATOM 1236 C CA . ASP A 1 157 ? -4.631 9.239 21.181 1.00 96.69 157 ASP A CA 1
ATOM 1237 C C . ASP A 1 157 ? -6.084 9.662 21.423 1.00 96.69 157 ASP A C 1
ATOM 1239 O O . ASP A 1 157 ? -6.909 8.875 21.905 1.00 96.69 157 ASP A O 1
ATOM 1243 N N . TYR A 1 158 ? -6.432 10.892 21.034 1.00 97.62 158 TYR A N 1
ATOM 1244 C CA . TYR A 1 158 ? -7.802 11.387 21.127 1.00 97.62 158 TYR A CA 1
ATOM 1245 C C . TYR A 1 158 ? -8.776 10.504 20.337 1.00 97.62 158 TYR A C 1
ATOM 1247 O O . TYR A 1 158 ? -9.771 10.038 20.889 1.00 97.62 158 TYR A O 1
ATOM 1255 N N . LEU A 1 159 ? -8.492 10.224 19.062 1.00 96.81 159 LEU A N 1
ATOM 1256 C CA . LEU A 1 159 ? -9.384 9.419 18.221 1.00 96.81 159 LEU A CA 1
ATOM 1257 C C . LEU A 1 159 ? -9.456 7.959 18.684 1.00 96.81 159 LEU A C 1
ATOM 1259 O O . LEU A 1 159 ? -10.540 7.373 18.682 1.00 96.81 159 LEU A O 1
ATOM 1263 N N . SER A 1 160 ? -8.333 7.395 19.134 1.00 96.88 160 SER A N 1
ATOM 1264 C CA . SER A 1 160 ? -8.258 6.017 19.636 1.00 96.88 160 SER A CA 1
ATOM 1265 C C . SER A 1 160 ? -9.094 5.803 20.897 1.00 96.88 160 SER A C 1
ATOM 1267 O O . SER A 1 160 ? -9.618 4.716 21.113 1.00 96.88 160 SER A O 1
ATOM 1269 N N . THR A 1 161 ? -9.235 6.837 21.728 1.00 96.38 161 THR A N 1
ATOM 1270 C CA . THR A 1 161 ? -10.015 6.773 22.973 1.00 96.38 161 THR A CA 1
ATOM 1271 C C . THR A 1 161 ? -11.469 7.206 22.787 1.00 96.38 161 THR A C 1
ATOM 1273 O O . THR A 1 161 ? -12.361 6.673 23.452 1.00 96.38 161 THR A O 1
ATOM 1276 N N . ALA A 1 162 ? -11.727 8.154 21.882 1.00 97.31 162 ALA A N 1
ATOM 1277 C CA . ALA A 1 162 ? -13.058 8.698 21.634 1.00 97.31 162 ALA A CA 1
ATOM 1278 C C . ALA A 1 162 ? -13.960 7.739 20.840 1.00 97.31 162 ALA A C 1
ATOM 1280 O O . ALA A 1 162 ? -15.166 7.678 21.093 1.00 97.31 162 ALA A O 1
ATOM 1281 N N . ILE A 1 163 ? -13.404 6.983 19.887 1.00 96.31 163 ILE A N 1
ATOM 1282 C CA . ILE A 1 163 ? -14.172 6.052 19.050 1.00 96.31 163 ILE A CA 1
ATOM 1283 C C . ILE A 1 163 ? -14.224 4.683 19.734 1.00 96.31 163 ILE A C 1
ATOM 1285 O O . ILE A 1 163 ? -13.381 3.820 19.523 1.00 96.31 163 ILE A O 1
ATOM 1289 N N . GLN A 1 164 ? -15.246 4.480 20.563 1.00 96.25 164 GLN A N 1
ATOM 1290 C CA . GLN A 1 164 ? -15.357 3.284 21.410 1.00 96.25 164 GLN A CA 1
ATOM 1291 C C . GLN A 1 164 ? -16.019 2.079 20.726 1.00 96.25 164 GLN A C 1
ATOM 1293 O O . GLN A 1 164 ? -15.902 0.951 21.200 1.00 96.25 164 GLN A O 1
ATOM 1298 N N . GLY A 1 165 ? -16.764 2.295 19.642 1.00 97.06 165 GLY A N 1
ATOM 1299 C CA . GLY A 1 165 ? -17.552 1.243 19.008 1.00 97.06 165 GLY A CA 1
ATOM 1300 C C . GLY A 1 165 ?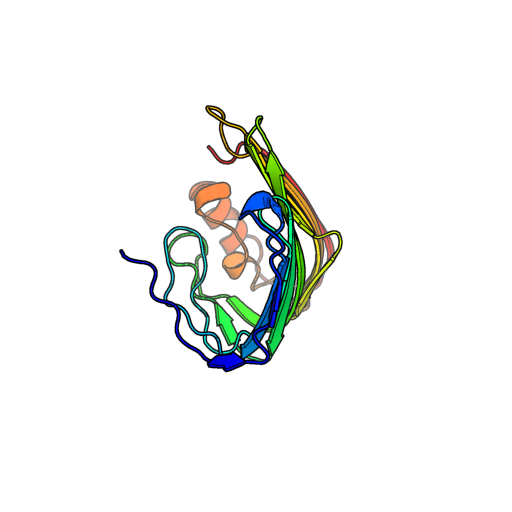 -18.565 1.780 18.009 1.00 97.06 165 GLY A C 1
ATOM 1301 O O . GLY A 1 165 ? -18.805 2.983 17.922 1.00 97.06 165 GLY A O 1
ATOM 1302 N N . GLY A 1 166 ? -19.184 0.869 17.261 1.00 97.12 166 GLY A N 1
ATOM 1303 C CA . GLY A 1 166 ? -20.255 1.189 16.321 1.00 97.12 166 GLY A CA 1
ATOM 1304 C C . GLY A 1 166 ? -20.046 0.576 14.944 1.00 97.12 166 GLY A C 1
ATOM 1305 O O . GLY A 1 166 ? -19.133 -0.219 14.724 1.00 97.12 166 GLY A O 1
ATOM 1306 N N . LYS A 1 167 ? -20.924 0.962 14.021 1.00 98.06 167 LYS A N 1
ATOM 1307 C CA . LYS A 1 167 ? -20.847 0.619 12.603 1.00 98.06 167 LYS A CA 1
ATOM 1308 C C . LYS A 1 167 ? -20.932 1.896 11.794 1.00 98.06 167 LYS A C 1
ATOM 1310 O O . LYS A 1 167 ? -21.713 2.781 12.140 1.00 98.06 167 LYS A O 1
ATOM 1315 N N . VAL A 1 168 ? -20.162 1.970 10.721 1.00 97.44 168 VAL A N 1
ATOM 1316 C CA . VAL A 1 168 ? -20.209 3.096 9.793 1.00 97.44 168 VAL A CA 1
ATOM 1317 C C . VAL A 1 168 ? -20.457 2.547 8.407 1.00 97.44 168 VAL A C 1
ATOM 1319 O O . VAL A 1 168 ? -19.723 1.680 7.945 1.00 97.44 168 VAL A O 1
ATOM 1322 N N . ASN A 1 169 ? -21.486 3.074 7.756 1.00 96.56 169 ASN A N 1
ATOM 1323 C CA . ASN A 1 169 ? -21.691 2.858 6.336 1.00 96.56 169 ASN A CA 1
ATOM 1324 C C . ASN A 1 169 ? -20.994 4.015 5.618 1.00 96.56 169 ASN A C 1
ATOM 1326 O O . ASN A 1 169 ? -21.404 5.166 5.765 1.00 96.56 169 ASN A O 1
ATOM 1330 N N . THR A 1 170 ? -19.938 3.700 4.878 1.00 95.31 170 THR A N 1
ATOM 1331 C CA . THR A 1 170 ? -19.279 4.593 3.925 1.00 95.31 170 THR A CA 1
ATOM 1332 C C . THR A 1 170 ? -18.647 5.828 4.576 1.00 95.31 170 THR A C 1
ATOM 1334 O O . THR A 1 170 ? -18.963 6.975 4.252 1.00 95.31 170 THR A O 1
ATOM 1337 N N . ALA A 1 171 ? -17.707 5.604 5.494 1.00 96.75 171 ALA A N 1
ATOM 1338 C CA . ALA A 1 171 ? -16.754 6.632 5.895 1.00 96.75 171 ALA A CA 1
ATOM 1339 C C . ALA A 1 171 ? -15.941 7.077 4.675 1.00 96.75 171 ALA A C 1
ATOM 1341 O O . ALA A 1 171 ? -15.500 6.241 3.890 1.00 96.75 171 ALA A O 1
ATOM 1342 N N . LYS A 1 172 ? -15.725 8.385 4.524 1.00 97.38 172 LYS A N 1
ATOM 1343 C CA . LYS A 1 172 ? -14.920 8.952 3.439 1.00 97.38 172 LYS A CA 1
ATOM 1344 C C . LYS A 1 172 ? -13.617 9.492 3.993 1.00 97.38 172 LYS A C 1
ATOM 1346 O O . LYS A 1 172 ? -13.623 10.295 4.922 1.00 97.38 172 LYS A O 1
ATOM 1351 N N . LEU A 1 173 ? -12.520 9.055 3.400 1.00 95.38 173 LEU A N 1
ATOM 1352 C CA . LEU A 1 173 ? -11.162 9.430 3.753 1.00 95.38 173 LEU A CA 1
ATOM 1353 C C . LEU A 1 173 ? -10.574 10.196 2.572 1.00 95.38 173 LEU A C 1
ATOM 1355 O O . LEU A 1 173 ? -10.660 9.740 1.433 1.00 95.38 173 LEU A O 1
ATOM 1359 N N . LEU A 1 174 ? -9.989 11.358 2.847 1.00 96.31 174 LEU A N 1
ATOM 1360 C CA . LEU A 1 174 ? -9.308 12.177 1.854 1.00 96.31 174 LEU A CA 1
ATOM 1361 C C . LEU A 1 174 ? -7.976 12.638 2.434 1.00 96.31 174 LEU A C 1
ATOM 1363 O O . LEU A 1 174 ? -7.941 13.224 3.514 1.00 96.31 174 LEU A O 1
ATOM 1367 N N . TRP A 1 175 ? -6.905 12.412 1.685 1.00 94.69 175 TRP A N 1
ATOM 1368 C CA . TRP A 1 175 ? -5.609 13.027 1.926 1.00 94.69 175 TRP A CA 1
ATOM 1369 C C . TRP A 1 175 ? -5.154 13.742 0.661 1.00 94.69 175 TRP A C 1
ATOM 1371 O O . TRP A 1 175 ? -5.217 13.183 -0.435 1.00 94.69 175 TRP A O 1
ATOM 1381 N N . TYR A 1 176 ? -4.680 14.973 0.818 1.00 96.50 176 TYR A N 1
ATOM 1382 C CA . TYR A 1 176 ? -4.105 15.753 -0.267 1.00 96.50 176 TYR A CA 1
ATOM 1383 C C . TYR A 1 176 ? -3.036 16.681 0.302 1.00 96.50 176 TYR A C 1
ATOM 1385 O O . TYR A 1 176 ? -3.358 17.714 0.889 1.00 96.50 176 TYR A O 1
ATOM 1393 N N . GLY A 1 177 ? -1.772 16.292 0.173 1.00 95.00 177 GLY A N 1
ATOM 1394 C CA . GLY A 1 177 ? -0.677 17.065 0.743 1.00 95.00 177 GLY A CA 1
ATOM 1395 C C . GLY A 1 177 ? 0.680 16.385 0.641 1.00 95.00 177 GLY A C 1
ATOM 1396 O O . GLY A 1 1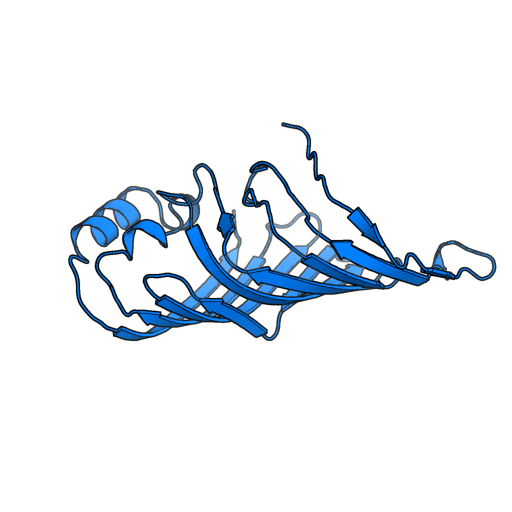77 ? 0.785 15.194 0.336 1.00 95.00 177 GLY A O 1
ATOM 1397 N N . GLU A 1 178 ? 1.711 17.173 0.923 1.00 93.56 178 GLU A N 1
ATOM 1398 C CA . GLU A 1 178 ? 3.095 16.720 1.060 1.00 93.56 178 GLU A CA 1
ATOM 1399 C C . GLU A 1 178 ? 3.243 15.793 2.279 1.00 93.56 178 GLU A C 1
ATOM 1401 O O . GLU A 1 178 ? 2.525 15.939 3.270 1.00 93.56 178 GLU A O 1
ATOM 1406 N N . LEU A 1 179 ? 4.154 14.821 2.201 1.00 85.25 179 LEU A N 1
ATOM 1407 C CA . LEU A 1 179 ? 4.398 13.842 3.272 1.00 85.25 179 LEU A CA 1
ATOM 1408 C C . LEU A 1 179 ? 5.516 14.239 4.252 1.00 85.25 179 LEU A C 1
ATOM 1410 O O . LEU A 1 179 ? 5.795 13.473 5.176 1.00 85.25 179 LEU A O 1
ATOM 1414 N N . GLY A 1 180 ? 6.127 15.415 4.078 1.00 69.50 180 GLY A N 1
ATOM 1415 C CA . GLY A 1 180 ? 7.180 15.948 4.954 1.00 69.50 180 GLY A CA 1
ATOM 1416 C C . GLY A 1 180 ? 8.364 16.537 4.211 1.00 69.50 180 GLY A C 1
ATOM 1417 O O . GLY A 1 180 ? 8.703 16.027 3.118 1.00 69.50 180 GLY A O 1
#